Protein AF-A0A6S7GGT0-F1 (afdb_monomer)

Foldseek 3Di:
DDDDDDDDDDDDDDDDDDDDDDDDDDDPDDPDDPPPPPPPPPPPPPDDAAEDPFAEEEEAADDPQNVVVVVCCVPPNVVRHDHHYRYAYQEPVVCLVVVNVSLLVSLVVCVVRVHYDHTYYDQDDPVNCVVVVGPDRDGHSQLNSCQSNFDWDKDKDDDDPPDADPPNPCPDIDIDTHGNHDDD

pLDDT: mean 81.8, std 25.42, range [29.58, 98.81]

Structure (mmCIF, N/CA/C/O backbone):
data_AF-A0A6S7GGT0-F1
#
_entry.id   AF-A0A6S7GGT0-F1
#
loop_
_atom_site.group_PDB
_atom_site.id
_atom_site.type_symbol
_atom_site.label_atom_id
_atom_site.label_alt_id
_atom_site.label_comp_id
_atom_site.label_asym_id
_atom_site.label_entity_id
_atom_site.label_seq_id
_atom_site.pdbx_PDB_ins_code
_atom_site.Cartn_x
_atom_site.Cartn_y
_atom_site.Cartn_z
_atom_site.occupancy
_atom_site.B_iso_or_equiv
_atom_site.auth_seq_id
_atom_site.auth_comp_id
_atom_site.auth_asym_id
_atom_site.auth_atom_id
_atom_site.pdbx_PDB_model_num
ATOM 1 N N . MET A 1 1 ? 15.989 28.950 -16.035 1.00 36.88 1 MET A N 1
ATOM 2 C CA . MET A 1 1 ? 15.894 29.096 -17.504 1.00 36.88 1 MET A CA 1
ATOM 3 C C . MET A 1 1 ? 15.087 27.925 -18.057 1.00 36.88 1 MET A C 1
ATOM 5 O O . MET A 1 1 ? 15.667 26.933 -18.471 1.00 36.88 1 MET A O 1
ATOM 9 N N . ALA A 1 2 ? 13.757 27.996 -17.977 1.00 29.58 2 ALA A N 1
ATOM 10 C CA . ALA A 1 2 ? 12.849 26.970 -18.491 1.00 29.58 2 ALA A CA 1
ATOM 11 C C . ALA A 1 2 ? 11.899 27.642 -19.487 1.00 29.58 2 ALA A C 1
ATOM 13 O O . ALA A 1 2 ? 11.176 28.563 -19.112 1.00 29.58 2 ALA A O 1
ATOM 14 N N . ALA A 1 3 ? 11.946 27.216 -20.748 1.00 31.58 3 ALA A N 1
ATOM 15 C CA . ALA A 1 3 ? 11.079 27.710 -21.809 1.00 31.58 3 ALA A CA 1
ATOM 16 C C . ALA A 1 3 ? 10.090 26.607 -22.205 1.00 31.58 3 ALA A C 1
ATOM 18 O O . ALA A 1 3 ? 10.461 25.571 -22.750 1.00 31.58 3 ALA A O 1
ATOM 19 N N . ILE A 1 4 ? 8.821 26.859 -21.904 1.00 34.28 4 ILE A N 1
ATOM 20 C CA . ILE A 1 4 ? 7.646 26.219 -22.495 1.00 34.28 4 ILE A CA 1
ATOM 21 C C . ILE A 1 4 ? 7.242 27.103 -23.681 1.00 34.28 4 ILE A C 1
ATOM 23 O O . ILE A 1 4 ? 7.157 28.309 -23.473 1.00 34.28 4 ILE A O 1
ATOM 27 N N . GLN A 1 5 ? 6.939 26.545 -24.864 1.00 31.62 5 GLN A N 1
ATOM 28 C CA . GLN A 1 5 ? 5.718 26.870 -25.636 1.00 31.62 5 GLN A CA 1
ATOM 29 C C . GLN A 1 5 ? 5.641 26.228 -27.042 1.00 31.62 5 GLN A C 1
ATOM 31 O O . GLN A 1 5 ? 6.485 26.444 -27.900 1.00 31.62 5 GLN A O 1
ATOM 36 N N . ARG A 1 6 ? 4.485 25.573 -27.246 1.00 32.81 6 ARG A N 1
ATOM 37 C CA . ARG A 1 6 ? 3.548 25.647 -28.392 1.00 32.81 6 ARG A CA 1
ATOM 38 C C . ARG A 1 6 ? 3.903 24.971 -29.727 1.00 32.81 6 ARG A C 1
ATOM 40 O O . ARG A 1 6 ? 4.608 25.500 -30.573 1.00 32.81 6 ARG A O 1
ATOM 47 N N . PHE A 1 7 ? 3.189 23.865 -29.957 1.00 30.34 7 PHE A N 1
ATOM 48 C CA . PHE A 1 7 ? 2.784 23.365 -31.271 1.00 30.34 7 PHE A CA 1
ATOM 49 C C . PHE A 1 7 ? 1.905 24.390 -32.009 1.00 30.34 7 PHE A C 1
ATOM 51 O O . PHE A 1 7 ? 0.911 24.864 -31.456 1.00 30.34 7 PHE A O 1
ATOM 58 N N . GLY A 1 8 ? 2.235 24.673 -33.270 1.00 30.47 8 GLY A N 1
ATOM 59 C CA . GLY A 1 8 ? 1.398 25.410 -34.217 1.00 30.47 8 GLY A CA 1
ATOM 60 C C . GLY A 1 8 ? 1.027 24.521 -35.404 1.00 30.47 8 GLY A C 1
ATOM 61 O O . GLY A 1 8 ? 1.893 24.108 -36.166 1.00 30.47 8 GLY A O 1
ATOM 62 N N . PHE A 1 9 ? -0.264 24.221 -35.550 1.00 32.06 9 PHE A N 1
ATOM 63 C CA . PHE A 1 9 ? -0.851 23.580 -36.729 1.00 32.06 9 PHE A CA 1
ATOM 64 C C . PHE A 1 9 ? -1.145 24.666 -37.777 1.00 32.06 9 PHE A C 1
ATOM 66 O O . PHE A 1 9 ? -1.959 25.553 -37.520 1.00 32.06 9 PHE A O 1
ATOM 73 N N . GLN A 1 10 ? -0.528 24.598 -38.959 1.00 33.34 10 GLN A N 1
ATOM 74 C CA . GLN A 1 10 ? -0.919 25.418 -40.112 1.00 33.34 10 GLN A CA 1
ATOM 75 C C . GLN A 1 10 ? -1.837 24.619 -41.049 1.00 33.34 10 GLN A C 1
ATOM 77 O O . GLN A 1 10 ? -1.470 23.567 -41.566 1.00 33.34 10 GLN A O 1
ATOM 82 N N . LYS A 1 11 ? -3.048 25.149 -41.267 1.00 36.03 11 LYS A N 1
ATOM 83 C CA . LYS A 1 11 ? -3.971 24.794 -42.355 1.00 36.03 11 LYS A CA 1
ATOM 84 C C . LYS A 1 11 ? -3.706 25.708 -43.549 1.00 36.03 11 LYS A C 1
ATOM 86 O O . LYS A 1 11 ? -3.871 26.913 -43.398 1.00 36.03 11 LYS A O 1
ATOM 91 N N . THR A 1 12 ? -3.386 25.149 -44.714 1.00 29.80 12 THR A N 1
ATOM 92 C CA . THR A 1 12 ? -3.681 25.613 -46.100 1.00 29.80 12 THR A CA 1
ATOM 93 C C . THR A 1 12 ? -2.898 24.677 -47.041 1.00 29.80 12 THR A C 1
ATOM 95 O O . THR A 1 12 ? -1.856 24.177 -46.652 1.00 29.80 12 THR A O 1
ATOM 98 N N . LEU A 1 13 ? -3.302 24.285 -48.249 1.00 32.97 13 LEU A N 1
ATOM 99 C CA . LEU A 1 13 ? -4.128 24.906 -49.276 1.00 32.97 13 LEU A CA 1
ATOM 100 C C . LEU A 1 13 ? -4.572 23.783 -50.244 1.00 32.97 13 LEU A C 1
ATOM 102 O O . LEU A 1 13 ? -3.753 22.964 -50.657 1.00 32.97 13 LEU A O 1
ATOM 106 N N . VAL A 1 14 ? -5.844 23.760 -50.640 1.00 36.88 14 VAL A N 1
ATOM 107 C CA . VAL A 1 14 ? -6.340 22.937 -51.756 1.00 36.88 14 VAL A CA 1
ATOM 108 C C . VAL A 1 14 ? -5.973 23.636 -53.064 1.00 36.88 14 VAL A C 1
ATOM 110 O O . VAL A 1 14 ? -6.384 24.777 -53.268 1.00 36.88 14 VAL A O 1
ATOM 113 N N . LYS A 1 15 ? -5.256 22.961 -53.972 1.00 32.34 15 LYS A N 1
ATOM 114 C CA . LYS A 1 15 ? -5.194 23.341 -55.393 1.00 32.34 15 LYS A CA 1
ATOM 115 C C . LYS A 1 15 ? -5.252 22.116 -56.308 1.00 32.34 15 LYS A C 1
ATOM 117 O O . LYS A 1 15 ? -4.356 21.284 -56.345 1.00 32.34 15 LYS A O 1
ATOM 122 N N . SER A 1 16 ? -6.366 22.084 -57.033 1.00 34.25 16 SER A N 1
ATOM 123 C CA . SER A 1 16 ? -6.677 21.388 -58.282 1.00 34.25 16 SER A CA 1
ATOM 124 C C . SER A 1 16 ? -5.480 21.116 -59.205 1.00 34.25 16 SER A C 1
ATOM 126 O O . SER A 1 16 ? -4.765 22.047 -59.576 1.00 34.25 16 SER A O 1
ATOM 128 N N . ALA A 1 17 ? -5.410 19.888 -59.725 1.00 36.97 17 ALA A N 1
ATOM 129 C CA . ALA A 1 17 ? -4.875 19.606 -61.055 1.00 36.97 17 ALA A CA 1
ATOM 130 C C . ALA A 1 17 ? -5.617 18.406 -61.675 1.00 36.97 17 ALA A C 1
ATOM 132 O O . ALA A 1 17 ? -5.358 17.249 -61.356 1.00 36.97 17 ALA A O 1
ATOM 133 N N . LEU A 1 18 ? -6.563 18.706 -62.566 1.00 36.38 18 LEU A N 1
ATOM 134 C CA . LEU A 1 18 ? -7.112 17.773 -63.549 1.00 36.38 18 LEU A CA 1
ATOM 135 C C . LEU A 1 18 ? -6.034 17.457 -64.590 1.00 36.38 18 LEU A C 1
ATOM 137 O O . LEU A 1 18 ? -5.504 18.388 -65.195 1.00 36.38 18 LEU A O 1
ATOM 141 N N . ARG A 1 19 ? -5.759 16.172 -64.850 1.00 34.09 19 ARG A N 1
ATOM 142 C CA . ARG A 1 19 ? -5.213 15.687 -66.133 1.00 34.09 19 ARG A CA 1
ATOM 143 C C . ARG A 1 19 ? -5.301 14.160 -66.242 1.00 34.09 19 ARG A C 1
ATOM 145 O O . ARG A 1 19 ? -4.679 13.445 -65.470 1.00 34.09 19 ARG A O 1
ATOM 152 N N . GLY A 1 20 ? -5.994 13.702 -67.286 1.00 32.84 20 GLY A N 1
ATOM 153 C CA . GLY A 1 20 ? -5.627 12.493 -68.030 1.00 32.84 20 GLY A CA 1
ATOM 154 C C . GLY A 1 20 ? -6.301 11.184 -67.624 1.00 32.84 20 GLY A C 1
ATOM 155 O O . GLY A 1 20 ? -5.693 10.354 -66.958 1.00 32.84 20 GLY A O 1
ATOM 156 N N . LEU A 1 21 ? -7.503 10.939 -68.151 1.00 36.53 21 LEU A N 1
ATOM 157 C CA . LEU A 1 21 ? -8.019 9.584 -68.356 1.00 36.53 21 LEU A CA 1
ATOM 158 C C . LEU A 1 21 ? -7.108 8.841 -69.348 1.00 36.53 21 LEU A C 1
ATOM 160 O O . LEU A 1 21 ? -6.990 9.240 -70.506 1.00 36.53 21 LEU A O 1
ATOM 164 N N . LYS A 1 22 ? -6.495 7.742 -68.904 1.00 35.16 22 LYS A N 1
ATOM 165 C CA . LYS A 1 22 ? -6.039 6.661 -69.783 1.00 35.16 22 LYS A CA 1
ATOM 166 C C . LYS A 1 22 ? -6.633 5.356 -69.279 1.00 35.16 22 LYS A C 1
ATOM 168 O O . LYS A 1 22 ? -6.377 4.926 -68.158 1.00 35.16 22 LYS A O 1
ATOM 173 N N . THR A 1 23 ? -7.464 4.774 -70.127 1.00 38.12 23 THR A N 1
ATOM 174 C CA . THR A 1 23 ? -8.086 3.467 -69.974 1.00 38.12 23 THR A CA 1
ATOM 175 C C . THR A 1 23 ? -7.000 2.399 -69.876 1.00 38.12 23 THR A C 1
ATOM 177 O O . THR A 1 23 ? -6.128 2.300 -70.740 1.00 38.12 23 THR A O 1
ATOM 180 N N . ARG A 1 24 ? -7.035 1.595 -68.810 1.00 35.66 24 ARG A N 1
ATOM 181 C CA . ARG A 1 24 ? -6.235 0.375 -68.721 1.00 35.66 24 ARG A CA 1
ATOM 182 C C . ARG A 1 24 ? -7.172 -0.805 -68.495 1.00 35.66 24 ARG A C 1
ATOM 184 O O . ARG A 1 24 ? -7.957 -0.834 -67.555 1.00 35.66 24 ARG A O 1
ATOM 191 N N . THR A 1 25 ? -7.093 -1.692 -69.469 1.00 34.16 25 THR A N 1
ATOM 192 C CA . THR A 1 25 ? -7.718 -2.995 -69.660 1.00 34.16 25 THR A CA 1
ATOM 193 C C . THR A 1 25 ? -7.900 -3.806 -68.375 1.00 34.16 25 THR A C 1
ATOM 195 O O . THR A 1 25 ? -6.986 -3.952 -67.566 1.00 34.16 25 THR A O 1
ATOM 198 N N . THR A 1 26 ? -9.098 -4.366 -68.226 1.00 35.59 26 THR A N 1
ATOM 199 C CA . THR A 1 26 ? -9.508 -5.295 -67.170 1.00 35.59 26 THR A CA 1
ATOM 200 C C . THR A 1 26 ? -8.771 -6.632 -67.289 1.00 35.59 26 THR A C 1
ATOM 202 O O . THR A 1 26 ? -8.901 -7.316 -68.303 1.00 35.59 26 THR A O 1
ATOM 205 N N . SER A 1 27 ? -8.042 -7.026 -66.242 1.00 35.59 27 SER A N 1
ATOM 206 C CA . SER A 1 27 ? -7.615 -8.414 -66.009 1.00 35.59 27 SER A CA 1
ATOM 207 C C . SER A 1 27 ? -8.669 -9.114 -65.133 1.00 35.59 27 SER A C 1
ATOM 209 O O . SER A 1 27 ? -9.058 -8.522 -64.124 1.00 35.59 27 SER A O 1
ATOM 211 N N . PRO A 1 28 ? -9.161 -10.326 -65.468 1.00 42.66 28 PRO A N 1
ATOM 212 C CA . PRO A 1 28 ? -10.324 -10.920 -64.802 1.00 42.66 28 PRO A CA 1
ATOM 213 C C . PRO A 1 28 ? -10.004 -11.778 -63.565 1.00 42.66 28 PRO A C 1
ATOM 215 O O . PRO A 1 28 ? -10.880 -12.477 -63.068 1.00 42.66 28 PRO A O 1
ATOM 218 N N . TYR A 1 29 ? -8.789 -11.733 -63.019 1.00 39.06 29 TYR A N 1
ATOM 219 C CA . TYR A 1 29 ? -8.413 -12.581 -61.885 1.00 39.06 29 TYR A CA 1
ATOM 220 C C . TYR A 1 29 ? -7.975 -11.743 -60.688 1.00 39.06 29 TYR A C 1
ATOM 222 O O . TYR A 1 29 ? -6.834 -11.311 -60.663 1.00 39.06 29 TYR A O 1
ATOM 230 N N . VAL A 1 30 ? -8.895 -11.494 -59.747 1.00 40.53 30 VAL A N 1
ATOM 231 C CA . VAL A 1 30 ? -8.783 -11.689 -58.280 1.00 40.53 30 VAL A CA 1
ATOM 232 C C . VAL A 1 30 ? -10.160 -11.329 -57.692 1.00 40.53 30 VAL A C 1
ATOM 234 O O . VAL A 1 30 ? -10.411 -10.192 -57.302 1.00 40.53 30 VAL A O 1
ATOM 237 N N . LEU A 1 31 ? -11.080 -12.295 -57.630 1.00 41.19 31 LEU A N 1
ATOM 238 C CA . LEU A 1 31 ? -12.183 -12.245 -56.667 1.00 41.19 31 LEU A CA 1
ATOM 239 C C . LEU A 1 31 ? -11.627 -12.786 -55.348 1.00 41.19 31 LEU A C 1
ATOM 241 O O . LEU A 1 31 ? -11.689 -13.986 -55.091 1.00 41.19 31 LEU A O 1
ATOM 245 N N . SER A 1 32 ? -11.025 -11.920 -54.530 1.00 45.75 32 SER A N 1
ATOM 246 C CA . SER A 1 32 ? -10.806 -12.273 -53.132 1.00 45.75 32 SER A CA 1
ATOM 247 C C . SER A 1 32 ? -12.150 -12.167 -52.422 1.00 45.75 32 SER A C 1
ATOM 249 O O . SER A 1 32 ? -12.802 -11.123 -52.402 1.00 45.75 32 SER A O 1
ATOM 251 N N . SER A 1 33 ? -12.600 -13.299 -51.892 1.00 47.97 33 SER A N 1
ATOM 252 C CA . SER A 1 33 ? -13.766 -13.397 -51.030 1.00 47.97 33 SER A CA 1
ATOM 253 C C . SER A 1 33 ? -13.681 -12.333 -49.937 1.00 47.97 33 SER A C 1
ATOM 255 O O . SER A 1 33 ? -12.762 -12.364 -49.114 1.00 47.97 33 SER A O 1
ATOM 257 N N . LEU A 1 34 ? -14.646 -11.416 -49.901 1.00 44.09 34 LEU A N 1
ATOM 258 C CA . LEU A 1 34 ? -14.934 -10.632 -48.708 1.00 44.09 34 LEU A CA 1
ATOM 259 C C . LEU A 1 34 ? -15.376 -11.626 -47.633 1.00 44.09 34 LEU A C 1
ATOM 261 O O . LEU A 1 34 ? -16.558 -11.940 -47.515 1.00 44.09 34 LEU A O 1
ATOM 265 N N . SER A 1 35 ? -14.421 -12.164 -46.870 1.00 44.31 35 SER A N 1
ATOM 266 C CA . SER A 1 35 ? -14.742 -12.818 -45.613 1.00 44.31 35 SER A CA 1
ATOM 267 C C . SER A 1 35 ? -15.401 -11.744 -44.765 1.00 44.31 35 SER A C 1
ATOM 269 O O . SER A 1 35 ? -14.741 -10.800 -44.321 1.00 44.31 35 SER A O 1
ATOM 271 N N . THR A 1 36 ? -16.713 -11.842 -44.599 1.00 42.75 36 THR A N 1
ATOM 272 C CA . THR A 1 36 ? -17.450 -11.055 -43.627 1.00 42.75 36 THR A CA 1
ATOM 273 C C . THR A 1 36 ? -16.826 -11.412 -42.286 1.00 42.75 36 THR A C 1
ATOM 275 O O . THR A 1 36 ? -17.083 -12.483 -41.739 1.00 42.75 36 THR A O 1
ATOM 278 N N . GLN A 1 37 ? -15.908 -10.581 -41.787 1.00 46.03 37 GLN A N 1
ATOM 279 C CA . GLN A 1 37 ? -15.456 -10.718 -40.416 1.00 46.03 37 GLN A CA 1
ATOM 280 C C . GLN A 1 37 ? -16.702 -10.469 -39.579 1.00 46.03 37 GLN A C 1
ATOM 282 O O . GLN A 1 37 ? -17.171 -9.337 -39.472 1.00 46.03 37 GLN A O 1
ATOM 287 N N . SER A 1 38 ? -17.285 -11.553 -39.069 1.00 46.72 38 SER A N 1
ATOM 288 C CA . SER A 1 38 ? -18.297 -11.497 -38.030 1.00 46.72 38 SER A CA 1
ATOM 289 C C . SER A 1 38 ? -17.651 -10.759 -36.867 1.00 46.72 38 SER A C 1
ATOM 291 O O . SER A 1 38 ? -16.859 -11.325 -36.106 1.00 46.72 38 SER A O 1
ATOM 293 N N . LEU A 1 39 ? -17.912 -9.451 -36.800 1.00 47.53 39 LEU A N 1
ATOM 294 C CA . LEU A 1 39 ? -17.641 -8.644 -35.631 1.00 47.53 39 LEU A CA 1
ATOM 295 C C . LEU A 1 39 ? -18.382 -9.351 -34.509 1.00 47.53 39 LEU A C 1
ATOM 297 O O . LEU A 1 39 ? -19.607 -9.282 -34.427 1.00 47.53 39 LEU A O 1
ATOM 301 N N . HIS A 1 40 ? -17.635 -10.087 -33.689 1.00 43.81 40 HIS A N 1
ATOM 302 C CA . HIS A 1 40 ? -18.152 -10.658 -32.464 1.00 43.81 40 HIS A CA 1
ATOM 303 C C . HIS A 1 40 ? -18.593 -9.474 -31.609 1.00 43.81 40 HIS A C 1
ATOM 305 O O . HIS A 1 40 ? -17.790 -8.855 -30.908 1.00 43.81 40 HIS A O 1
ATOM 311 N N . LYS A 1 41 ? -19.874 -9.118 -31.724 1.00 42.31 41 LYS A N 1
ATOM 312 C CA . LYS A 1 41 ? -20.555 -8.208 -30.819 1.00 42.31 41 LYS A CA 1
ATOM 313 C C . LYS A 1 41 ? -20.507 -8.915 -29.473 1.00 42.31 41 LYS A C 1
ATOM 315 O O . LYS A 1 41 ? -21.284 -9.828 -29.210 1.00 42.31 41 LYS A O 1
ATOM 320 N N . ARG A 1 42 ? -19.511 -8.574 -28.655 1.00 46.91 42 ARG A N 1
ATOM 321 C CA . ARG A 1 42 ? -19.509 -8.992 -27.258 1.00 46.91 42 ARG A CA 1
ATOM 322 C C . ARG A 1 42 ? -20.768 -8.380 -26.667 1.00 46.91 42 ARG A C 1
ATOM 324 O O . ARG A 1 42 ? -20.898 -7.156 -26.654 1.00 46.91 42 ARG A O 1
ATOM 331 N N . ASN A 1 43 ? -21.697 -9.230 -26.250 1.00 44.78 43 ASN A N 1
ATOM 332 C CA . ASN A 1 43 ? -22.809 -8.820 -25.414 1.00 44.78 43 ASN A CA 1
ATOM 333 C C . ASN A 1 43 ? -22.200 -8.376 -24.083 1.00 44.78 43 ASN A C 1
ATOM 335 O O . ASN A 1 43 ? -22.021 -9.183 -23.176 1.00 44.78 43 ASN A O 1
ATOM 339 N N . TYR A 1 44 ? -21.804 -7.108 -23.985 1.00 53.91 44 TYR A N 1
ATOM 340 C CA . TYR A 1 44 ? -21.758 -6.468 -22.684 1.00 53.91 44 TYR A CA 1
ATOM 341 C C . TYR A 1 44 ? -23.205 -6.463 -22.217 1.00 53.91 44 TYR A C 1
ATOM 343 O O . TYR A 1 44 ? -24.072 -5.963 -22.934 1.00 53.91 44 TYR A O 1
ATOM 351 N N . SER A 1 45 ? -23.475 -7.122 -21.093 1.00 56.66 45 SER A N 1
ATOM 352 C CA . SER A 1 45 ? -24.764 -7.017 -20.431 1.00 56.66 45 SER A CA 1
ATOM 353 C C . SER A 1 45 ? -25.113 -5.538 -20.329 1.00 56.66 45 SER A C 1
ATOM 355 O O . SER A 1 45 ? -24.382 -4.758 -19.717 1.00 56.66 45 SER A O 1
ATOM 357 N N . ASP A 1 46 ? -26.206 -5.152 -20.968 1.00 64.56 46 ASP A N 1
ATOM 358 C CA . ASP A 1 46 ? -26.860 -3.891 -20.682 1.00 64.56 46 ASP A CA 1
ATOM 359 C C . ASP A 1 46 ? -27.423 -4.026 -19.258 1.00 64.56 46 ASP A C 1
ATOM 361 O O . ASP A 1 46 ? -28.472 -4.635 -19.064 1.00 64.56 46 ASP A O 1
ATOM 365 N N . GLY A 1 47 ? -26.662 -3.638 -18.228 1.00 61.72 47 GLY A N 1
ATOM 366 C CA . GLY A 1 47 ? -27.141 -3.742 -16.846 1.00 61.72 47 GLY A CA 1
ATOM 367 C C . GLY A 1 47 ? -26.079 -3.972 -15.773 1.00 61.72 47 GLY A C 1
ATOM 368 O O . GLY A 1 47 ? -25.556 -5.072 -15.633 1.00 61.72 47 GLY A O 1
ATOM 369 N N . GLY A 1 48 ? -25.872 -2.941 -14.946 1.00 84.81 48 GLY A N 1
ATOM 370 C CA . GLY A 1 48 ? -25.344 -3.040 -13.580 1.00 84.81 48 GLY A CA 1
ATOM 371 C C . GLY A 1 48 ? -23.830 -3.231 -13.422 1.00 84.81 48 GLY A C 1
ATOM 372 O O . GLY A 1 48 ? -23.160 -3.867 -14.227 1.00 84.81 48 GLY A O 1
ATOM 373 N N . LYS A 1 49 ? -23.284 -2.685 -12.329 1.00 94.56 49 LYS A N 1
ATOM 374 C CA . LYS A 1 49 ? -21.935 -3.025 -11.849 1.00 94.56 49 LYS A CA 1
ATOM 375 C C . LYS A 1 49 ? -21.922 -4.464 -11.319 1.00 94.56 49 LYS A C 1
ATOM 377 O O . LYS A 1 49 ? -22.916 -4.915 -10.746 1.00 94.56 49 LYS A O 1
ATOM 382 N N . ILE A 1 50 ? -20.793 -5.159 -11.444 1.00 96.25 50 ILE A N 1
ATOM 383 C CA . ILE A 1 50 ? -20.578 -6.485 -10.853 1.00 96.25 50 ILE A CA 1
ATOM 384 C C . ILE A 1 50 ? -20.613 -6.339 -9.331 1.00 96.25 50 ILE A C 1
ATOM 386 O O . ILE A 1 50 ? -19.799 -5.613 -8.760 1.00 96.25 50 ILE A O 1
ATOM 390 N N . LYS A 1 51 ? 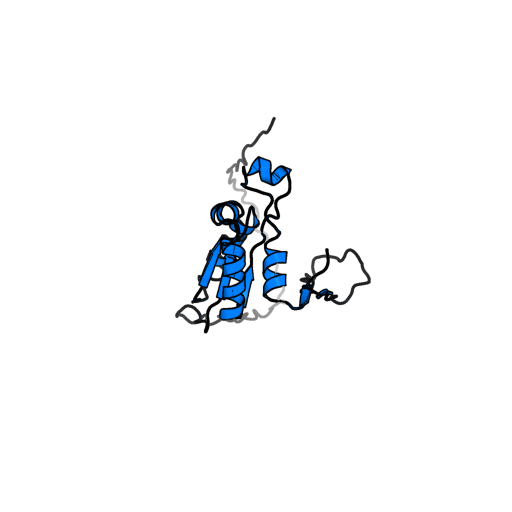-21.553 -7.026 -8.680 1.00 96.19 51 LYS A N 1
ATOM 391 C CA . LYS A 1 51 ? -21.635 -7.095 -7.218 1.00 96.19 51 LYS A CA 1
ATOM 392 C C . LYS A 1 51 ? -20.496 -7.961 -6.698 1.00 96.19 51 LYS A C 1
ATOM 394 O O . LYS A 1 51 ? -20.375 -9.115 -7.107 1.00 96.19 51 LYS A O 1
ATOM 399 N N . VAL A 1 52 ? -19.671 -7.404 -5.822 1.00 96.38 52 VAL A N 1
ATOM 400 C CA . VAL A 1 52 ? -18.588 -8.138 -5.167 1.00 96.38 52 VAL A CA 1
ATOM 401 C C . VAL A 1 52 ? -19.004 -8.449 -3.737 1.00 96.38 52 VAL A C 1
ATOM 403 O O . VAL A 1 52 ? -19.464 -7.563 -3.021 1.00 96.38 52 VAL A O 1
ATOM 406 N N . ASP A 1 53 ? -18.876 -9.717 -3.347 1.00 96.06 53 ASP A N 1
ATOM 407 C CA . ASP A 1 53 ? -19.139 -10.153 -1.978 1.00 96.06 53 ASP A CA 1
ATOM 408 C C . ASP A 1 53 ? -17.931 -9.882 -1.072 1.00 96.06 53 ASP A C 1
ATOM 410 O O . ASP A 1 53 ? -16.776 -9.987 -1.495 1.00 96.06 53 ASP A O 1
ATOM 414 N N . GLY A 1 54 ? -18.211 -9.548 0.185 1.00 94.69 54 GLY A N 1
ATOM 415 C CA . GLY A 1 54 ? -17.215 -9.123 1.163 1.00 94.69 54 GLY A CA 1
ATOM 416 C C . GLY A 1 54 ? -16.718 -7.683 0.983 1.00 94.69 54 GLY A C 1
ATOM 417 O O . GLY A 1 54 ? -17.081 -6.962 0.053 1.00 94.69 54 GLY A O 1
ATOM 418 N N . SER A 1 55 ? -15.875 -7.256 1.924 1.00 97.19 55 SER A N 1
ATOM 419 C CA . SER A 1 55 ? -15.268 -5.922 1.925 1.00 97.19 55 SER A CA 1
ATOM 420 C C . SER A 1 55 ? -13.792 -5.996 1.544 1.00 97.19 55 SER A C 1
ATOM 422 O O . SER A 1 55 ? -13.102 -6.955 1.889 1.00 97.19 55 SER A O 1
ATOM 424 N N . VAL A 1 56 ? -13.281 -4.943 0.908 1.00 98.12 56 VAL A N 1
ATOM 425 C CA . VAL A 1 56 ? -11.846 -4.772 0.652 1.00 98.12 56 VAL A CA 1
ATOM 426 C C . VAL A 1 56 ? -11.305 -3.605 1.465 1.00 98.12 56 VAL A C 1
ATOM 428 O O . VAL A 1 56 ? -11.929 -2.546 1.543 1.00 98.12 56 VAL A O 1
ATOM 431 N N . VAL A 1 57 ? -10.139 -3.787 2.078 1.00 98.75 57 VAL A N 1
ATOM 432 C CA . VAL A 1 57 ? -9.447 -2.705 2.783 1.00 98.75 57 VAL A CA 1
ATOM 433 C C . VAL A 1 57 ? -8.568 -1.957 1.792 1.00 98.75 57 VAL A C 1
ATOM 435 O O . VAL A 1 57 ? -7.674 -2.541 1.181 1.00 98.75 57 VAL A O 1
ATOM 438 N N . GLU A 1 58 ? -8.817 -0.665 1.627 1.00 98.56 58 GLU A N 1
ATOM 439 C CA . GLU A 1 58 ? -8.022 0.212 0.776 1.00 98.56 58 GLU A CA 1
ATOM 440 C C . GLU A 1 58 ? -7.077 1.051 1.635 1.00 98.56 58 GLU A C 1
ATOM 442 O O . GLU A 1 58 ? -7.517 1.761 2.535 1.00 98.56 58 GLU A O 1
ATOM 447 N N . LEU A 1 59 ? -5.781 0.969 1.341 1.00 98.69 59 LEU A N 1
ATOM 448 C CA . LEU A 1 59 ? -4.730 1.720 2.013 1.00 98.69 59 LEU A CA 1
ATOM 449 C C . LEU A 1 59 ? -4.133 2.702 0.999 1.00 98.69 59 LEU A C 1
ATOM 451 O O .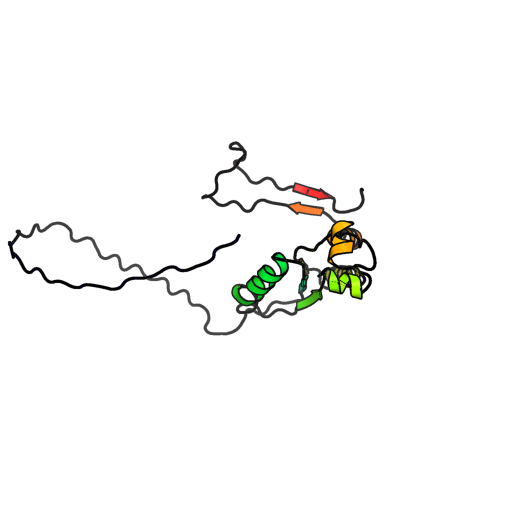 LEU A 1 59 ? -3.343 2.289 0.142 1.00 98.69 59 LEU A O 1
ATOM 455 N N . ASP A 1 60 ? -4.518 3.976 1.074 1.00 98.44 60 ASP A N 1
ATOM 456 C CA . ASP A 1 60 ? -4.023 5.009 0.154 1.00 98.44 60 ASP A CA 1
ATOM 457 C C . ASP A 1 60 ? -2.558 5.381 0.446 1.00 98.44 60 ASP A C 1
ATOM 459 O O . ASP A 1 60 ? -1.963 4.930 1.426 1.00 98.44 60 ASP A O 1
ATOM 463 N N . GLY A 1 61 ? -1.939 6.145 -0.449 1.00 98.00 61 GLY A N 1
ATOM 464 C CA . GLY A 1 61 ? -0.499 6.366 -0.466 1.00 98.00 61 GLY A CA 1
ATOM 465 C C . GLY A 1 61 ? -0.081 7.809 -0.694 1.00 98.00 61 GLY A C 1
ATOM 466 O O . GLY A 1 61 ? -0.805 8.759 -0.393 1.00 98.00 61 GLY A O 1
ATOM 467 N N . ASP A 1 62 ? 1.124 7.953 -1.239 1.00 98.12 62 ASP A N 1
ATOM 468 C CA . ASP A 1 62 ? 1.823 9.227 -1.389 1.00 98.12 62 ASP A CA 1
ATOM 469 C C . ASP A 1 62 ? 2.183 9.537 -2.856 1.00 98.12 62 ASP A C 1
ATOM 471 O O . ASP A 1 62 ? 2.148 8.669 -3.739 1.00 98.12 62 ASP A O 1
ATOM 475 N N . GLU A 1 63 ? 2.554 10.797 -3.101 1.00 97.62 63 GLU A N 1
ATOM 476 C CA . GLU A 1 63 ? 3.156 11.312 -4.341 1.00 97.62 63 GLU A CA 1
ATOM 477 C C . GLU A 1 63 ? 2.419 10.870 -5.630 1.00 97.62 63 GLU A C 1
ATOM 479 O O . GLU A 1 63 ? 1.190 10.905 -5.727 1.00 97.62 63 GLU A O 1
ATOM 484 N N . MET A 1 64 ? 3.169 10.471 -6.663 1.00 98.31 64 MET A N 1
ATOM 485 C CA . MET A 1 64 ? 2.618 10.070 -7.957 1.00 98.31 64 MET A CA 1
ATOM 486 C C . MET A 1 64 ? 1.748 8.819 -7.865 1.00 98.31 64 MET A C 1
ATOM 488 O O . MET A 1 64 ? 0.804 8.672 -8.645 1.00 98.31 64 MET A O 1
ATOM 492 N N . THR A 1 65 ? 2.046 7.918 -6.926 1.00 97.69 65 THR A N 1
ATOM 493 C CA . THR A 1 65 ? 1.274 6.686 -6.772 1.00 97.69 65 THR A CA 1
ATOM 494 C C . THR A 1 65 ? -0.139 6.956 -6.280 1.00 97.69 65 THR A C 1
ATOM 496 O O . THR A 1 65 ? -1.052 6.321 -6.794 1.00 97.69 65 THR A O 1
ATOM 499 N N . ARG A 1 66 ? -0.349 7.958 -5.414 1.00 97.88 66 ARG A N 1
ATOM 500 C CA . ARG A 1 66 ? -1.688 8.395 -4.987 1.00 97.88 66 ARG A CA 1
ATOM 501 C C . ARG A 1 66 ? -2.547 8.862 -6.169 1.00 97.88 66 ARG A C 1
ATOM 503 O O . ARG A 1 66 ? -3.667 8.400 -6.354 1.00 97.88 66 ARG A O 1
ATOM 510 N N . ILE A 1 67 ? -1.977 9.697 -7.041 1.00 97.94 67 ILE A N 1
ATOM 511 C CA . ILE A 1 67 ? -2.671 10.226 -8.232 1.00 97.94 67 ILE A CA 1
ATOM 512 C C . ILE A 1 67 ? -3.003 9.105 -9.229 1.00 97.94 67 ILE A C 1
ATOM 514 O O . ILE A 1 67 ? -4.073 9.080 -9.839 1.00 97.94 67 ILE A O 1
ATOM 518 N N . ILE A 1 68 ? -2.066 8.180 -9.451 1.00 98.44 68 ILE A N 1
ATOM 519 C CA . ILE A 1 68 ? -2.294 7.032 -10.338 1.00 98.44 68 ILE A CA 1
ATOM 520 C C . ILE A 1 68 ? -3.359 6.109 -9.742 1.00 98.44 68 ILE A C 1
ATOM 522 O O . ILE A 1 68 ? -4.213 5.618 -10.480 1.00 98.44 68 ILE A O 1
ATOM 526 N N . TRP A 1 69 ? -3.329 5.898 -8.428 1.00 98.12 69 TRP A N 1
ATOM 527 C CA . TRP A 1 69 ? -4.269 5.044 -7.717 1.00 98.12 69 TRP A CA 1
ATOM 528 C C . TRP A 1 69 ? -5.710 5.541 -7.842 1.00 98.12 69 TRP A C 1
ATOM 530 O O . TRP A 1 69 ? -6.586 4.775 -8.243 1.00 98.12 69 TRP A O 1
ATOM 540 N N . GLU A 1 70 ? -5.940 6.838 -7.634 1.00 97.62 70 GLU A N 1
ATOM 541 C CA . GLU A 1 70 ? -7.235 7.482 -7.880 1.00 97.62 70 GLU A CA 1
ATOM 542 C C . GLU A 1 70 ? -7.730 7.223 -9.313 1.00 97.62 70 GLU A C 1
ATOM 544 O O . GLU A 1 70 ? -8.821 6.687 -9.515 1.00 97.62 70 GLU A O 1
ATOM 549 N N . LYS A 1 71 ? -6.880 7.469 -10.321 1.00 98.19 71 LYS A N 1
ATOM 550 C CA . LYS A 1 71 ? -7.231 7.246 -11.735 1.00 98.19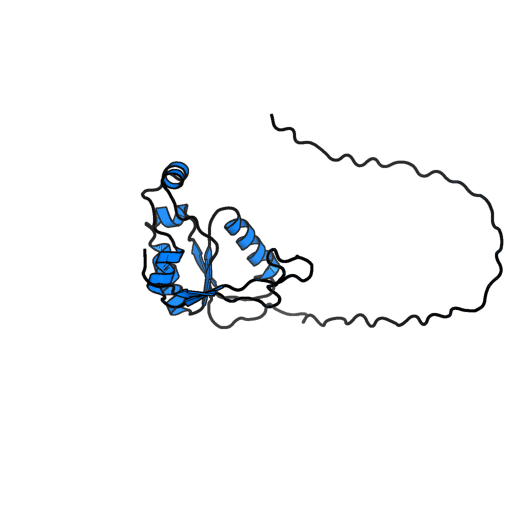 71 LYS A CA 1
ATOM 551 C C . LYS A 1 71 ? -7.544 5.78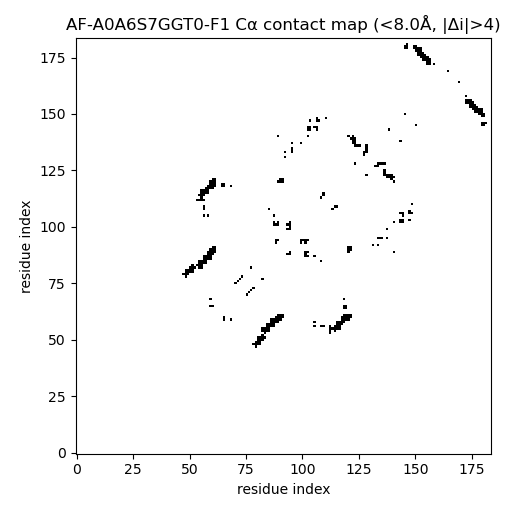6 -12.057 1.00 98.19 71 LYS A C 1
ATOM 553 O O . LYS A 1 71 ? -8.416 5.529 -12.888 1.00 98.19 71 LYS A O 1
ATOM 558 N N . ILE A 1 72 ? -6.832 4.835 -11.451 1.00 98.19 72 ILE A N 1
ATOM 559 C CA . ILE A 1 72 ? -7.118 3.404 -11.604 1.00 98.19 72 ILE A CA 1
ATOM 560 C C . ILE A 1 72 ? -8.510 3.108 -11.049 1.00 98.19 72 ILE A C 1
ATOM 562 O O . ILE A 1 72 ? -9.325 2.519 -11.761 1.00 98.19 72 ILE A O 1
ATOM 566 N N . LYS A 1 73 ? -8.815 3.557 -9.826 1.00 96.56 73 LYS A N 1
ATOM 567 C CA . LYS A 1 73 ? -10.125 3.324 -9.207 1.00 96.56 73 LYS A CA 1
ATOM 568 C C . LYS A 1 73 ? -11.254 3.896 -10.058 1.00 96.56 73 LYS A C 1
ATOM 570 O O . LYS A 1 73 ? -12.181 3.169 -10.406 1.00 96.56 73 LYS A O 1
ATOM 575 N N . GLU A 1 74 ? -11.149 5.161 -10.445 1.00 96.75 74 GLU A N 1
ATOM 576 C CA . GLU A 1 74 ? -12.199 5.870 -11.178 1.00 96.75 74 GLU A CA 1
ATOM 577 C C . GLU A 1 74 ? -12.441 5.330 -12.584 1.00 96.75 74 GLU A C 1
ATOM 579 O O . GLU A 1 74 ? -13.580 5.304 -13.040 1.00 96.75 74 GLU A O 1
ATOM 584 N N . LYS A 1 75 ? -11.385 4.923 -13.299 1.00 97.12 75 LYS A N 1
ATOM 585 C CA . LYS A 1 75 ? -11.504 4.549 -14.717 1.00 97.12 75 LYS A CA 1
ATOM 586 C C . LYS A 1 75 ? -11.603 3.054 -14.953 1.00 97.12 75 LYS A C 1
ATOM 588 O O . LYS A 1 75 ? -12.165 2.650 -15.968 1.00 97.12 75 LYS A O 1
ATOM 593 N N . LEU A 1 76 ? -11.012 2.248 -14.074 1.00 97.62 76 LEU A N 1
ATOM 594 C CA . LEU A 1 76 ? -10.803 0.820 -14.313 1.00 97.62 76 LEU A CA 1
ATOM 595 C C . LEU A 1 76 ? -11.515 -0.076 -13.299 1.00 97.62 76 LEU A C 1
ATOM 597 O O . LEU A 1 76 ? -11.715 -1.245 -13.608 1.00 97.62 76 LEU A O 1
ATOM 601 N N . ILE A 1 77 ? -11.914 0.439 -12.129 1.00 96.75 77 ILE A N 1
ATOM 602 C CA . ILE A 1 77 ? -12.514 -0.374 -11.057 1.00 96.75 77 ILE A CA 1
ATOM 603 C C . ILE A 1 77 ? -13.977 0.013 -10.813 1.00 96.75 77 ILE A C 1
ATOM 605 O O . ILE A 1 77 ? -14.886 -0.749 -11.138 1.00 96.75 77 ILE A O 1
ATOM 609 N N . LEU A 1 78 ? -14.224 1.215 -10.290 1.00 95.62 78 LEU A N 1
ATOM 610 C CA . LEU A 1 78 ? -15.536 1.673 -9.819 1.00 95.62 78 LEU A CA 1
ATOM 611 C C . LEU A 1 78 ? -16.629 1.788 -10.897 1.00 95.62 78 LEU A C 1
ATOM 613 O O . LEU A 1 78 ? -17.803 1.680 -10.529 1.00 95.62 78 LEU A O 1
ATOM 617 N N . PRO A 1 79 ? -16.330 1.992 -12.197 1.00 96.75 79 PRO A N 1
ATOM 618 C CA . PRO A 1 79 ? -17.355 1.913 -13.239 1.00 96.75 79 PRO A CA 1
ATOM 619 C C . PRO A 1 79 ? -17.907 0.500 -13.438 1.00 96.75 79 PRO A C 1
ATOM 621 O O . PRO A 1 79 ? -19.022 0.353 -13.930 1.00 96.75 79 PRO A O 1
ATOM 624 N N . TYR A 1 80 ? -17.143 -0.528 -13.058 1.00 96.69 80 TYR A N 1
ATOM 625 C CA . TYR A 1 80 ? -17.445 -1.924 -13.371 1.00 96.69 80 TYR A CA 1
ATOM 626 C C . TYR A 1 80 ? -17.785 -2.757 -12.135 1.00 96.69 80 TYR A C 1
ATOM 628 O O . TYR A 1 80 ? -18.531 -3.723 -12.264 1.00 96.69 80 TYR A O 1
ATOM 636 N N . LEU A 1 81 ? -17.272 -2.396 -10.955 1.00 96.81 81 LEU A N 1
ATOM 637 C CA . LEU A 1 81 ? -17.459 -3.140 -9.707 1.00 96.81 81 LEU A CA 1
ATOM 638 C C . LEU A 1 81 ? -18.233 -2.314 -8.674 1.00 96.81 81 LEU A C 1
ATOM 640 O O . LEU A 1 81 ? -17.964 -1.128 -8.478 1.00 96.81 81 LEU A O 1
ATOM 644 N N . ASP A 1 82 ? -19.177 -2.961 -8.000 1.00 95.94 82 ASP A N 1
ATOM 645 C CA . ASP A 1 82 ? -19.795 -2.469 -6.775 1.00 95.94 82 ASP A CA 1
ATOM 646 C C . ASP A 1 82 ? -19.103 -3.131 -5.582 1.00 95.94 82 ASP A C 1
ATOM 648 O O . ASP A 1 82 ? -19.216 -4.343 -5.387 1.00 95.94 82 ASP A O 1
ATOM 652 N N . LEU A 1 83 ? -18.321 -2.335 -4.854 1.00 95.25 83 LEU A N 1
ATOM 653 C CA . LEU A 1 83 ? -17.387 -2.774 -3.822 1.00 95.25 83 LEU A CA 1
ATOM 654 C C . LEU A 1 83 ? -17.687 -2.063 -2.505 1.00 95.25 83 LEU A C 1
ATOM 6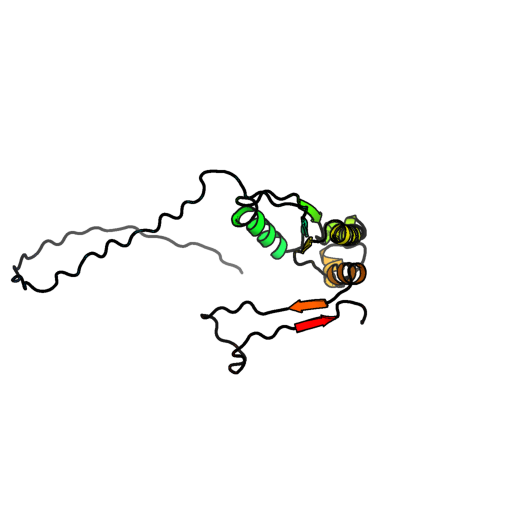56 O O . LEU A 1 83 ? -17.773 -0.834 -2.469 1.00 95.25 83 LEU A O 1
ATOM 660 N N . ASP A 1 84 ? -17.731 -2.824 -1.415 1.00 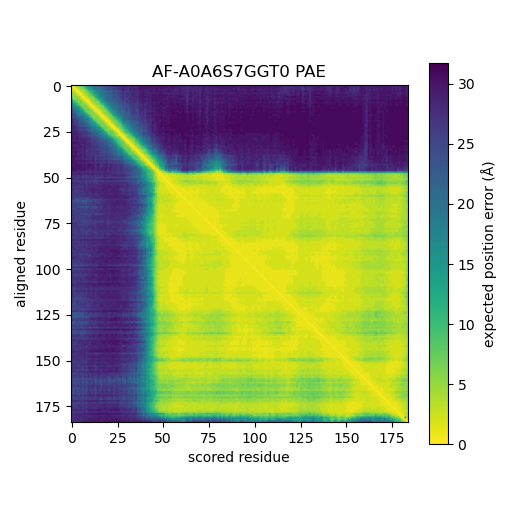97.25 84 ASP A N 1
ATOM 661 C CA . ASP A 1 84 ? -17.653 -2.265 -0.068 1.00 97.25 84 ASP A CA 1
ATOM 662 C C . ASP A 1 84 ? -16.184 -2.008 0.300 1.00 97.25 84 ASP A C 1
ATOM 664 O O . ASP A 1 84 ? -15.425 -2.928 0.616 1.00 97.25 84 ASP A O 1
ATOM 668 N N . ILE A 1 85 ? -15.771 -0.744 0.223 1.00 98.06 85 ILE A N 1
ATOM 669 C CA . ILE A 1 85 ? -14.385 -0.327 0.449 1.00 98.06 85 ILE A CA 1
ATOM 670 C C . ILE A 1 85 ? -14.237 0.245 1.860 1.00 98.06 85 ILE A C 1
ATOM 672 O O . ILE A 1 85 ? -14.856 1.251 2.209 1.00 98.06 85 ILE A O 1
ATOM 676 N N . LYS A 1 86 ? -13.362 -0.363 2.668 1.00 98.44 86 LYS A N 1
ATOM 677 C CA . LYS A 1 86 ? -12.924 0.178 3.962 1.00 98.44 86 LYS A CA 1
ATOM 678 C C . LYS A 1 86 ? -11.654 0.991 3.744 1.00 98.44 86 LYS A C 1
ATOM 680 O O . LYS A 1 86 ? -10.575 0.426 3.593 1.00 98.44 86 LYS A O 1
ATOM 685 N N . TYR A 1 87 ? -11.808 2.306 3.663 1.00 98.62 87 TYR A N 1
ATOM 686 C CA . TYR A 1 87 ? -10.739 3.226 3.286 1.00 98.62 87 TYR A CA 1
ATOM 687 C C . TYR A 1 87 ? -9.894 3.678 4.485 1.00 98.62 87 TYR A C 1
ATOM 689 O O . TYR A 1 87 ? -10.439 4.085 5.510 1.00 98.62 87 TYR A O 1
ATOM 697 N N . TYR A 1 88 ? -8.572 3.664 4.313 1.00 98.81 88 TYR A N 1
ATOM 698 C CA . TYR A 1 88 ? -7.573 4.154 5.260 1.00 98.81 88 TYR A CA 1
ATOM 699 C C . TYR A 1 88 ? -6.521 4.979 4.511 1.00 98.81 88 TYR A C 1
ATOM 701 O O . TYR A 1 88 ? -5.857 4.478 3.602 1.00 98.81 88 TYR A O 1
ATOM 709 N N . ASP A 1 89 ? -6.332 6.238 4.899 1.00 98.56 89 ASP A N 1
ATOM 710 C CA . ASP A 1 89 ? -5.317 7.100 4.290 1.00 98.56 89 ASP A CA 1
ATOM 711 C C . ASP A 1 89 ? -3.950 6.853 4.944 1.00 98.56 89 ASP A C 1
ATOM 713 O O . ASP A 1 89 ? -3.732 7.232 6.091 1.00 98.56 89 ASP A O 1
ATOM 717 N N . LEU A 1 90 ? -3.011 6.208 4.244 1.00 98.62 90 LEU A N 1
ATOM 718 C CA . LEU A 1 90 ? -1.635 6.060 4.743 1.00 98.62 90 LEU A CA 1
ATOM 719 C C . LEU A 1 90 ? -0.674 7.106 4.170 1.00 98.62 90 LEU A C 1
ATOM 721 O O . LEU A 1 90 ? 0.548 6.955 4.294 1.00 98.62 90 LEU A O 1
ATOM 725 N N . GLY A 1 91 ? -1.213 8.178 3.589 1.00 97.94 91 GLY A N 1
ATOM 726 C CA . GLY A 1 91 ? -0.452 9.354 3.211 1.00 97.94 91 GLY A CA 1
ATOM 727 C C . GLY A 1 91 ? 0.322 9.910 4.405 1.00 97.94 91 GLY A C 1
ATOM 728 O O . GLY A 1 91 ? -0.165 9.948 5.538 1.00 97.94 91 GLY A O 1
ATOM 729 N N . LEU A 1 92 ? 1.559 10.327 4.159 1.00 97.62 92 LEU A N 1
ATOM 730 C CA . LEU A 1 92 ? 2.487 10.794 5.183 1.00 97.62 92 LEU A CA 1
ATOM 731 C C . LEU A 1 92 ? 1.905 11.908 6.079 1.00 97.62 92 LEU A C 1
ATOM 733 O O . LEU A 1 92 ? 2.087 11.794 7.293 1.00 97.62 92 LEU A O 1
ATOM 737 N N . PRO A 1 93 ? 1.164 12.917 5.565 1.00 97.12 93 PRO A N 1
ATOM 738 C CA . PRO A 1 93 ? 0.536 13.926 6.419 1.00 97.12 93 PRO A CA 1
ATOM 739 C C . PRO A 1 93 ? -0.474 13.336 7.411 1.00 97.12 93 PRO A C 1
ATOM 741 O O . PRO A 1 93 ? -0.428 13.656 8.596 1.00 97.12 93 PRO A O 1
ATOM 744 N N . TYR A 1 94 ? -1.346 12.427 6.960 1.00 98.31 94 TYR A N 1
ATOM 745 C CA . TYR A 1 94 ? -2.379 11.840 7.820 1.00 98.31 94 TYR A CA 1
ATOM 746 C C . TYR A 1 94 ? -1.800 10.828 8.815 1.00 98.31 94 TYR A C 1
ATOM 748 O O . TYR A 1 94 ? -2.229 10.746 9.970 1.00 98.31 94 TYR A O 1
ATOM 756 N N . ARG A 1 95 ? -0.750 10.098 8.419 1.00 98.50 95 ARG A N 1
ATOM 757 C CA . ARG A 1 95 ? 0.028 9.290 9.366 1.00 98.50 95 ARG A CA 1
ATOM 758 C C . ARG A 1 95 ? 0.675 10.159 10.435 1.00 98.50 95 ARG A C 1
ATOM 760 O O . ARG A 1 95 ? 0.607 9.807 11.607 1.00 98.50 95 ARG A O 1
ATOM 767 N N . ASP A 1 96 ? 1.257 11.301 10.080 1.00 98.31 96 ASP A N 1
ATOM 768 C CA . ASP A 1 96 ? 1.813 12.211 11.083 1.00 98.31 96 ASP A CA 1
ATOM 769 C C . ASP A 1 96 ? 0.731 12.764 12.022 1.00 98.31 96 ASP A C 1
ATOM 771 O O . ASP A 1 96 ? 0.897 12.748 13.248 1.00 98.31 96 ASP A O 1
ATOM 775 N N . GLU A 1 97 ? -0.411 13.184 11.472 1.00 98.38 97 GLU A N 1
ATOM 776 C CA . GLU A 1 97 ? -1.569 13.679 12.219 1.00 98.38 97 GLU A CA 1
ATOM 777 C C . GLU A 1 97 ? -2.023 12.671 13.283 1.00 98.38 97 GLU A C 1
ATOM 779 O O . GLU A 1 97 ? -2.031 12.992 14.477 1.00 98.38 97 GLU A O 1
ATOM 784 N N . THR A 1 98 ? -2.274 11.431 12.859 1.00 98.31 98 THR A N 1
ATOM 785 C CA . THR A 1 98 ? -2.785 10.325 13.689 1.00 98.31 98 THR A CA 1
ATOM 786 C C . THR A 1 98 ? -1.718 9.632 14.537 1.00 98.31 98 THR A C 1
ATOM 788 O O . THR A 1 98 ? -1.998 8.634 15.198 1.00 98.31 98 THR A O 1
ATOM 791 N N . ARG A 1 99 ? -0.480 10.139 14.543 1.00 98.06 99 ARG A N 1
ATOM 792 C CA . ARG A 1 99 ? 0.669 9.507 15.209 1.00 98.06 99 ARG A CA 1
ATOM 793 C C . ARG A 1 99 ? 0.907 8.056 14.761 1.00 98.06 99 ARG A C 1
ATOM 795 O O . ARG A 1 99 ? 1.292 7.208 15.564 1.00 98.06 99 ARG A O 1
ATOM 802 N N . ASP A 1 100 ? 0.685 7.808 13.475 1.00 97.81 100 ASP A N 1
ATOM 803 C CA . ASP A 1 100 ? 0.802 6.531 12.764 1.00 97.81 100 ASP A CA 1
ATOM 804 C C . ASP A 1 100 ? -0.199 5.455 13.225 1.00 97.81 100 ASP A C 1
ATOM 806 O O . ASP A 1 100 ? -0.075 4.285 12.864 1.00 97.81 100 ASP A O 1
ATOM 810 N N . GLN A 1 101 ? -1.234 5.851 13.976 1.00 98.56 101 GLN A N 1
ATOM 811 C CA . GLN A 1 101 ? -2.291 4.949 14.430 1.00 98.56 101 GLN A CA 1
ATOM 812 C C . GLN A 1 101 ? -3.106 4.385 13.256 1.00 98.56 101 GLN A C 1
ATOM 814 O O . GLN A 1 101 ? -3.425 3.195 13.252 1.00 98.56 101 GLN A O 1
ATOM 819 N N . VAL A 1 102 ? -3.347 5.190 12.213 1.00 98.62 102 VAL A N 1
ATOM 820 C CA . VAL A 1 102 ? -4.062 4.762 10.995 1.00 98.62 102 VAL A CA 1
ATOM 821 C C . VAL A 1 102 ? -3.400 3.552 10.319 1.00 98.62 102 VAL A C 1
ATOM 823 O O . VAL A 1 102 ? -4.084 2.683 9.783 1.00 98.62 102 VAL A O 1
ATOM 826 N N . THR A 1 103 ? -2.070 3.433 10.393 1.00 98.69 103 THR A N 1
ATOM 827 C CA . THR A 1 103 ? -1.323 2.296 9.831 1.00 98.69 103 THR A CA 1
ATOM 828 C C . THR A 1 103 ? -1.636 0.992 10.568 1.00 98.69 103 THR A C 1
ATOM 830 O O . THR A 1 103 ? -1.748 -0.063 9.941 1.00 98.69 103 THR A O 1
ATOM 833 N N . ILE A 1 104 ? -1.782 1.052 11.895 1.00 98.62 104 ILE A N 1
ATOM 834 C CA . ILE A 1 104 ? -2.126 -0.103 12.735 1.00 98.62 104 ILE A CA 1
ATOM 835 C C . ILE A 1 104 ? -3.586 -0.491 12.500 1.00 98.62 104 ILE A C 1
ATOM 837 O O . ILE A 1 104 ? -3.884 -1.662 12.276 1.00 98.62 104 ILE A O 1
ATOM 841 N N . GLU A 1 105 ? -4.485 0.493 12.488 1.00 98.69 105 GLU A N 1
ATOM 842 C CA . GLU A 1 105 ? -5.913 0.282 12.232 1.00 98.69 105 GLU A CA 1
ATOM 843 C C . GLU A 1 105 ? -6.161 -0.351 10.862 1.00 98.69 105 GLU A C 1
ATOM 845 O O . GLU A 1 105 ? -6.946 -1.292 10.754 1.00 98.69 105 GLU A O 1
ATOM 850 N N . ALA A 1 106 ? -5.440 0.097 9.833 1.00 98.69 106 ALA A N 1
ATOM 851 C CA . ALA A 1 106 ? -5.503 -0.500 8.508 1.00 98.69 106 ALA A CA 1
ATOM 852 C C . ALA A 1 106 ? -5.048 -1.970 8.510 1.00 98.69 106 ALA A C 1
ATOM 854 O O . ALA A 1 106 ? -5.670 -2.812 7.865 1.00 98.69 106 ALA A O 1
ATOM 855 N N . ALA A 1 107 ? -3.987 -2.309 9.250 1.00 98.56 107 ALA A N 1
ATOM 856 C CA . ALA A 1 107 ? -3.514 -3.689 9.361 1.00 98.56 107 ALA A CA 1
ATOM 857 C C . ALA A 1 107 ? -4.521 -4.596 10.093 1.00 98.56 107 ALA A C 1
ATOM 859 O O . ALA A 1 107 ? -4.781 -5.715 9.652 1.00 98.56 107 ALA A O 1
ATOM 860 N N . GLU A 1 108 ? -5.135 -4.110 11.171 1.00 98.56 108 GLU A N 1
ATOM 861 C CA . GLU A 1 108 ? -6.185 -4.838 11.894 1.00 98.56 108 GLU A CA 1
ATOM 862 C C . GLU A 1 108 ? -7.470 -4.972 11.059 1.00 98.56 108 GLU A C 1
ATOM 864 O O . GLU A 1 108 ? -8.121 -6.019 11.067 1.00 98.56 108 GLU A O 1
ATOM 869 N N . ALA A 1 109 ? -7.800 -3.968 10.243 1.00 98.62 109 ALA A N 1
ATOM 870 C CA . ALA A 1 109 ? -8.876 -4.077 9.267 1.00 98.62 109 ALA A CA 1
ATOM 871 C C . ALA A 1 109 ? -8.584 -5.167 8.228 1.00 98.62 109 ALA A C 1
ATOM 873 O O . ALA A 1 109 ? -9.481 -5.946 7.907 1.00 98.62 109 ALA A O 1
ATOM 874 N N . ILE A 1 110 ? -7.342 -5.282 7.739 1.00 98.62 110 ILE A N 1
ATOM 875 C CA . ILE A 1 110 ? -6.963 -6.371 6.824 1.00 98.62 110 ILE A CA 1
ATOM 876 C C . ILE A 1 110 ? -7.164 -7.729 7.497 1.00 98.62 110 ILE A C 1
ATOM 878 O O . ILE A 1 110 ? -7.715 -8.622 6.863 1.00 98.62 110 ILE A O 1
ATOM 882 N N . LYS A 1 111 ? -6.801 -7.901 8.775 1.00 97.88 111 LYS A N 1
ATOM 883 C CA . LYS A 1 111 ? -7.098 -9.156 9.495 1.00 97.88 111 LYS A CA 1
ATOM 884 C C . LYS A 1 111 ? -8.592 -9.452 9.551 1.00 97.88 111 LYS A C 1
ATOM 886 O O . LYS A 1 111 ? -8.993 -10.599 9.398 1.00 97.88 111 LYS A O 1
ATOM 891 N N . LYS A 1 112 ? -9.415 -8.424 9.775 1.00 98.31 112 LYS A N 1
ATOM 892 C CA . LYS A 1 112 ? -10.871 -8.565 9.877 1.00 98.31 112 LYS A CA 1
ATOM 893 C C . LYS A 1 112 ? -11.529 -8.924 8.541 1.00 98.31 112 LYS A C 1
ATOM 895 O O . LYS A 1 112 ? -12.434 -9.751 8.523 1.00 98.31 112 LYS A O 1
ATOM 900 N N . TYR A 1 113 ? -11.113 -8.282 7.450 1.00 97.94 113 TYR A N 1
ATOM 901 C CA . TYR A 1 113 ? -11.752 -8.407 6.130 1.00 97.94 113 TYR A CA 1
ATOM 902 C C . TYR A 1 113 ? -10.954 -9.268 5.134 1.00 97.94 113 TYR A C 1
ATOM 904 O O . TYR A 1 113 ? -11.384 -9.461 4.002 1.00 97.94 113 TYR A O 1
ATOM 912 N N . ASN A 1 114 ? -9.818 -9.825 5.555 1.00 97.25 114 ASN A N 1
ATOM 913 C CA . ASN A 1 114 ? -8.898 -10.716 4.832 1.00 97.25 114 ASN A CA 1
ATOM 914 C C . ASN A 1 114 ? -8.149 -10.109 3.635 1.00 97.25 114 ASN A C 1
ATOM 916 O O . ASN A 1 114 ? -7.019 -10.512 3.362 1.00 97.25 114 ASN A O 1
ATOM 920 N N . VAL A 1 115 ? -8.743 -9.158 2.910 1.00 98.06 115 VAL A N 1
ATOM 921 C CA . VAL A 1 115 ? -8.175 -8.620 1.667 1.00 98.06 115 VAL A CA 1
ATOM 922 C C . VAL A 1 115 ? -7.831 -7.143 1.823 1.00 98.06 115 VAL A C 1
ATOM 924 O O . VAL A 1 115 ? -8.691 -6.316 2.122 1.00 98.06 115 VAL A O 1
ATOM 927 N N . GLY A 1 116 ? -6.562 -6.812 1.573 1.00 98.12 116 GLY A N 1
ATOM 928 C CA . GLY A 1 116 ? -6.055 -5.443 1.551 1.00 98.12 116 GLY A CA 1
ATOM 929 C C . GLY A 1 116 ? -5.394 -5.095 0.223 1.00 98.12 116 GLY A C 1
ATOM 930 O O . GLY A 1 116 ? -4.620 -5.887 -0.314 1.00 98.12 116 GLY A O 1
ATOM 931 N N . ILE A 1 117 ? -5.653 -3.890 -0.279 1.00 98.31 117 ILE A N 1
ATOM 932 C CA . ILE A 1 117 ? -4.961 -3.310 -1.431 1.00 98.31 117 ILE A CA 1
ATOM 933 C C . ILE A 1 117 ? -4.272 -2.036 -0.968 1.00 98.31 117 ILE A C 1
ATOM 935 O O . ILE A 1 117 ? -4.899 -1.154 -0.387 1.00 98.31 117 ILE A O 1
ATOM 939 N N . LYS A 1 118 ? -2.965 -1.951 -1.213 1.00 98.62 118 LYS A N 1
ATOM 940 C CA . LYS A 1 118 ? -2.130 -0.877 -0.685 1.00 98.62 118 LYS A CA 1
ATOM 941 C C . LYS A 1 118 ? -1.394 -0.123 -1.784 1.00 98.62 118 LYS A C 1
ATOM 943 O O . LYS A 1 118 ? -0.669 -0.721 -2.578 1.00 98.62 118 LYS A O 1
ATOM 948 N N . CYS A 1 119 ? -1.508 1.199 -1.743 1.00 98.25 119 CYS A N 1
ATOM 949 C CA . CYS A 1 119 ? -0.714 2.134 -2.524 1.00 98.25 119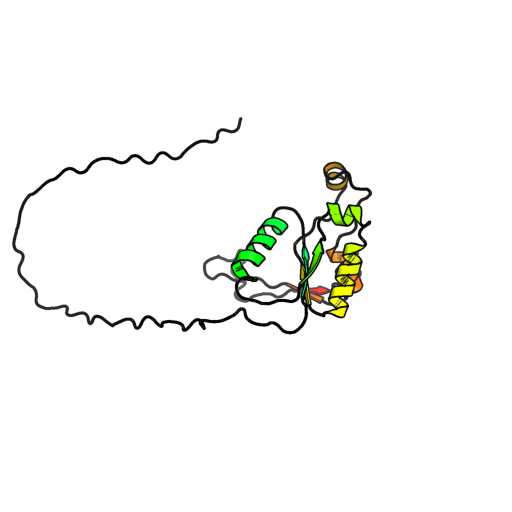 CYS A CA 1
ATOM 950 C C . CYS A 1 119 ? 0.686 2.345 -1.899 1.00 98.25 119 CYS A C 1
ATOM 952 O O . CYS A 1 119 ? 0.931 2.068 -0.714 1.00 98.25 119 CYS A O 1
ATOM 954 N N . ALA A 1 120 ? 1.659 2.789 -2.699 1.00 98.25 120 ALA A N 1
ATOM 955 C CA . ALA A 1 120 ? 3.007 3.049 -2.197 1.00 98.25 120 ALA A CA 1
ATOM 956 C C . ALA A 1 120 ? 3.015 4.269 -1.260 1.00 98.25 120 ALA A C 1
ATOM 958 O O . ALA A 1 120 ? 2.307 5.246 -1.476 1.00 98.25 120 ALA A O 1
ATOM 959 N N . THR A 1 121 ? 3.818 4.186 -0.201 1.00 98.25 121 THR A N 1
ATOM 960 C CA . THR A 1 121 ? 3.861 5.172 0.890 1.00 98.25 121 THR A CA 1
ATOM 961 C C . THR A 1 121 ? 5.302 5.562 1.179 1.00 98.25 121 THR A C 1
ATOM 963 O O . THR A 1 121 ? 6.178 4.687 1.192 1.00 98.25 121 THR A O 1
ATOM 966 N N . ILE A 1 122 ? 5.536 6.827 1.508 1.00 97.69 122 ILE A N 1
ATOM 967 C CA . ILE A 1 122 ? 6.840 7.336 1.930 1.00 97.69 122 ILE A CA 1
ATOM 968 C C . ILE A 1 122 ? 7.244 6.670 3.251 1.00 97.69 122 ILE A C 1
ATOM 970 O O . ILE A 1 122 ? 6.458 6.558 4.190 1.00 97.69 122 ILE A O 1
ATOM 974 N N . THR A 1 123 ? 8.494 6.228 3.357 1.00 97.81 123 THR A N 1
ATOM 975 C CA . THR A 1 123 ? 9.126 5.977 4.661 1.00 97.81 123 THR A CA 1
ATOM 976 C C . THR A 1 123 ? 10.059 7.161 4.905 1.00 97.81 123 THR A C 1
ATOM 978 O O . THR A 1 123 ? 11.019 7.287 4.148 1.00 97.81 123 THR A O 1
ATOM 981 N N . PRO A 1 124 ? 9.732 8.084 5.829 1.00 96.31 124 PRO A N 1
ATOM 982 C CA . PRO A 1 124 ? 10.460 9.341 5.936 1.00 96.31 124 PRO A CA 1
ATOM 983 C C . PRO A 1 124 ? 11.873 9.117 6.482 1.00 96.31 124 PRO A C 1
ATOM 985 O O . PRO A 1 124 ? 12.050 8.386 7.452 1.00 96.31 124 PRO A O 1
ATOM 988 N N . ASP A 1 125 ? 12.846 9.783 5.870 1.00 95.88 125 ASP A N 1
ATOM 989 C CA . ASP A 1 125 ? 14.202 9.991 6.382 1.00 95.88 125 ASP A CA 1
ATOM 990 C C . ASP A 1 125 ? 14.327 11.413 6.973 1.00 95.88 125 ASP A C 1
ATOM 992 O O . ASP A 1 125 ? 13.340 12.149 7.082 1.00 95.88 125 ASP A O 1
ATOM 996 N N . GLU A 1 126 ? 15.530 11.838 7.361 1.00 96.44 126 GLU A N 1
ATOM 997 C CA . GLU A 1 126 ? 15.765 13.170 7.928 1.00 96.44 126 GLU A CA 1
ATOM 998 C C . GLU A 1 126 ? 15.395 14.301 6.959 1.00 96.44 126 GLU A C 1
ATOM 1000 O O . GLU A 1 126 ? 14.968 15.375 7.395 1.00 96.44 126 GLU A O 1
ATOM 1005 N N . ALA A 1 127 ? 15.551 14.081 5.651 1.00 96.50 127 ALA A N 1
ATOM 1006 C CA . ALA A 1 127 ? 15.191 15.063 4.637 1.00 96.50 127 ALA A CA 1
ATOM 1007 C C . ALA A 1 127 ? 13.668 15.203 4.540 1.00 96.50 127 ALA A C 1
ATOM 1009 O O . ALA A 1 127 ? 13.155 16.322 4.573 1.00 96.50 127 ALA A O 1
ATOM 1010 N N . ARG A 1 128 ? 12.935 14.084 4.522 1.00 94.62 128 ARG A N 1
ATOM 1011 C CA . ARG A 1 128 ? 11.467 14.079 4.496 1.00 94.62 128 ARG A CA 1
ATOM 1012 C C . ARG A 1 128 ? 10.855 14.616 5.786 1.00 94.62 128 ARG A C 1
ATOM 1014 O O . ARG A 1 128 ? 9.839 15.302 5.717 1.00 94.62 128 ARG A O 1
ATOM 1021 N N . VAL A 1 129 ? 11.4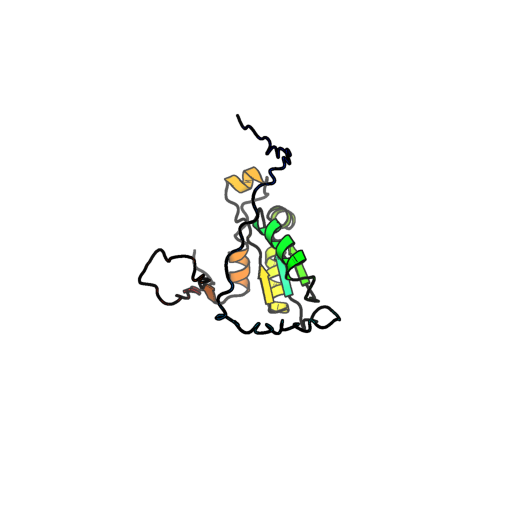83 14.393 6.945 1.00 95.56 129 VAL A N 1
ATOM 1022 C CA . VAL A 1 129 ? 11.069 15.036 8.208 1.00 95.56 129 VAL A CA 1
ATOM 1023 C C . VAL A 1 129 ? 11.114 16.560 8.086 1.00 95.56 129 VAL A C 1
ATOM 1025 O O . VAL A 1 129 ? 10.174 17.225 8.514 1.00 95.56 129 VAL A O 1
ATOM 1028 N N . LYS A 1 130 ? 12.164 17.116 7.467 1.00 96.25 130 LYS A N 1
ATOM 1029 C CA . LYS A 1 130 ? 12.285 18.566 7.243 1.00 96.25 130 LYS A CA 1
ATOM 1030 C C . LYS A 1 130 ? 11.311 19.077 6.184 1.00 96.25 130 LYS A C 1
ATOM 1032 O O . LYS A 1 130 ? 10.683 20.107 6.400 1.00 96.25 130 LYS A O 1
ATOM 1037 N N . GLU A 1 131 ? 11.180 18.369 5.065 1.00 94.00 131 GLU A N 1
ATOM 1038 C CA . GLU A 1 131 ? 10.297 18.750 3.956 1.00 94.00 131 GLU A CA 1
ATOM 1039 C C . GLU A 1 131 ? 8.829 18.830 4.392 1.00 94.00 131 GLU A C 1
ATOM 1041 O O . GLU A 1 131 ? 8.151 19.812 4.100 1.00 94.00 131 GLU A O 1
ATOM 1046 N N . PHE A 1 132 ? 8.358 17.825 5.135 1.00 94.62 132 PHE A N 1
ATOM 1047 C CA . PHE A 1 132 ? 6.962 17.718 5.564 1.00 94.62 132 PHE A CA 1
ATOM 1048 C C . PHE A 1 132 ? 6.707 18.236 6.986 1.00 94.62 132 PHE A C 1
ATOM 1050 O O . PHE A 1 132 ? 5.573 18.170 7.449 1.00 94.62 132 PHE A O 1
ATOM 1057 N N . GLN A 1 133 ? 7.734 18.746 7.679 1.00 96.88 133 GLN A N 1
ATOM 1058 C CA . GLN A 1 133 ? 7.645 19.247 9.061 1.00 96.88 133 GLN A CA 1
ATOM 1059 C C . GLN A 1 133 ? 7.030 18.217 10.027 1.00 96.88 133 GLN A C 1
ATOM 1061 O O . GLN A 1 133 ? 6.157 18.526 10.836 1.00 96.88 133 GLN A O 1
ATOM 1066 N N . LEU A 1 134 ? 7.485 16.966 9.921 1.00 96.69 134 LEU A N 1
ATOM 1067 C CA . LEU A 1 134 ? 6.922 15.840 10.669 1.00 96.69 134 LEU A CA 1
ATOM 1068 C C . LEU A 1 134 ? 7.251 15.923 12.163 1.00 96.69 134 LEU A C 1
ATOM 1070 O O . LEU A 1 134 ? 8.346 16.334 12.551 1.00 96.69 134 LEU A O 1
ATOM 1074 N N . LYS A 1 135 ? 6.353 15.402 13.006 1.00 96.88 135 LYS A N 1
ATOM 1075 C CA . LYS A 1 135 ? 6.567 15.266 14.458 1.00 96.88 135 LYS A CA 1
ATOM 1076 C C . LYS A 1 135 ? 7.762 14.373 14.779 1.00 96.88 135 LYS A C 1
ATOM 1078 O O . LYS A 1 135 ? 8.449 14.598 15.772 1.00 96.88 135 LYS A O 1
ATOM 1083 N N . LYS A 1 136 ? 7.974 13.322 13.979 1.00 96.19 136 LYS A N 1
ATOM 1084 C CA . LYS A 1 136 ? 9.136 12.428 14.059 1.00 96.19 136 LYS A CA 1
ATOM 1085 C C . LYS A 1 136 ? 9.322 11.621 12.777 1.00 96.19 136 LYS A C 1
ATOM 1087 O O . LYS A 1 136 ? 8.469 11.600 11.895 1.00 96.19 136 LYS A O 1
ATOM 1092 N N . MET A 1 137 ? 10.431 10.892 12.720 1.00 96.94 137 MET A N 1
ATOM 1093 C CA . MET A 1 137 ? 10.689 9.886 11.696 1.00 96.94 137 MET A CA 1
ATOM 1094 C C . MET A 1 137 ? 9.804 8.650 11.941 1.00 96.94 137 MET A C 1
ATOM 1096 O O . MET A 1 137 ? 10.095 7.807 12.793 1.00 96.94 137 MET A O 1
ATOM 1100 N N . TRP A 1 138 ? 8.666 8.579 11.249 1.00 97.69 138 TRP A N 1
ATOM 1101 C CA . TRP A 1 138 ? 7.737 7.449 11.335 1.00 97.69 138 TRP A CA 1
ATOM 1102 C C . TRP A 1 138 ? 8.320 6.181 10.708 1.00 97.69 138 TRP A C 1
ATOM 1104 O O . TRP A 1 138 ? 9.055 6.237 9.723 1.00 97.69 138 TRP A O 1
ATOM 1114 N N . ARG A 1 139 ? 7.958 5.017 11.261 1.00 96.50 139 ARG A N 1
ATOM 1115 C CA . ARG A 1 139 ? 8.377 3.720 10.713 1.00 96.50 139 ARG A CA 1
ATOM 1116 C C . ARG A 1 139 ? 7.726 3.475 9.350 1.00 96.50 139 ARG A C 1
ATOM 1118 O O . ARG A 1 139 ? 6.737 4.106 8.981 1.00 96.50 139 ARG A O 1
ATOM 1125 N N . SER A 1 140 ? 8.284 2.530 8.592 1.00 96.94 140 SER A N 1
ATOM 1126 C CA . SER A 1 140 ? 7.705 2.141 7.307 1.00 96.94 140 SER A CA 1
ATOM 1127 C C . SER A 1 140 ? 6.327 1.503 7.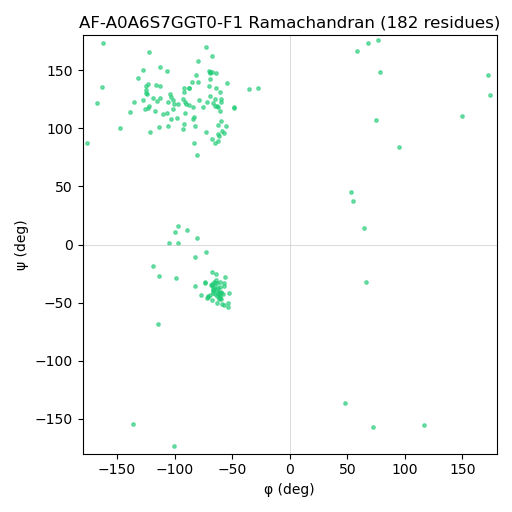509 1.00 96.94 140 SER A C 1
ATOM 1129 O O . SER A 1 140 ? 6.256 0.466 8.180 1.00 96.94 140 SER A O 1
ATOM 1131 N N . PRO A 1 141 ? 5.258 2.002 6.857 1.00 98.00 141 PRO A N 1
ATOM 1132 C CA . PRO A 1 141 ? 3.942 1.369 6.929 1.00 98.00 141 PRO A CA 1
ATOM 1133 C C . PRO A 1 141 ? 3.967 -0.089 6.481 1.00 98.00 141 PRO A C 1
ATOM 1135 O O . PRO A 1 141 ? 3.303 -0.941 7.061 1.00 98.00 141 PRO A O 1
ATOM 1138 N N . ASN A 1 142 ? 4.794 -0.403 5.478 1.00 97.12 142 ASN A N 1
ATOM 1139 C CA . ASN A 1 142 ? 4.952 -1.771 4.993 1.00 97.12 142 ASN A CA 1
ATOM 1140 C C . ASN A 1 142 ? 5.523 -2.697 6.076 1.00 97.12 142 ASN A C 1
ATOM 1142 O O . ASN A 1 142 ? 5.112 -3.848 6.156 1.00 97.12 142 ASN A O 1
ATOM 1146 N N . GLY A 1 143 ? 6.475 -2.213 6.881 1.00 95.75 143 GLY A N 1
ATOM 1147 C CA . GLY A 1 143 ? 7.047 -2.979 7.989 1.00 95.75 143 GLY A CA 1
ATOM 1148 C C . GLY A 1 143 ? 6.018 -3.204 9.093 1.00 95.75 143 GLY A C 1
ATOM 1149 O O . GLY A 1 143 ? 5.810 -4.339 9.510 1.00 95.75 143 GLY A O 1
ATOM 1150 N N . THR A 1 144 ? 5.307 -2.145 9.493 1.00 96.81 144 THR A N 1
ATOM 1151 C CA . THR A 1 144 ? 4.242 -2.216 10.505 1.00 96.81 144 THR A CA 1
ATOM 1152 C C . THR A 1 144 ? 3.153 -3.216 10.112 1.00 96.81 144 THR A C 1
ATOM 1154 O O . THR A 1 144 ? 2.864 -4.132 10.876 1.00 96.81 144 THR A O 1
ATOM 1157 N N . ILE A 1 145 ? 2.607 -3.107 8.896 1.00 97.88 145 ILE A N 1
ATOM 1158 C CA . ILE A 1 145 ? 1.546 -4.002 8.408 1.00 97.88 145 ILE A CA 1
ATOM 1159 C C . ILE A 1 145 ? 2.030 -5.456 8.362 1.00 97.88 145 ILE A C 1
ATOM 1161 O O . ILE A 1 145 ? 1.327 -6.351 8.821 1.00 97.88 145 ILE A O 1
ATOM 1165 N N . ARG A 1 146 ? 3.239 -5.714 7.849 1.00 96.75 146 ARG A N 1
ATOM 1166 C CA . ARG A 1 146 ? 3.774 -7.082 7.768 1.00 96.75 146 ARG A CA 1
ATOM 1167 C C . ARG A 1 146 ? 4.039 -7.701 9.137 1.00 96.75 146 ARG A C 1
ATOM 1169 O O . ARG A 1 146 ? 3.751 -8.876 9.314 1.00 96.75 146 ARG A O 1
ATOM 1176 N N . ASN A 1 147 ? 4.527 -6.924 10.102 1.00 95.44 147 ASN A N 1
ATOM 1177 C CA . ASN A 1 147 ? 4.724 -7.408 11.470 1.00 95.44 147 ASN A CA 1
ATOM 1178 C C . ASN A 1 147 ? 3.397 -7.776 12.146 1.00 95.44 147 ASN A C 1
ATOM 1180 O O . ASN A 1 147 ? 3.358 -8.704 12.946 1.00 95.44 147 ASN A O 1
ATOM 1184 N N . ILE A 1 148 ? 2.318 -7.063 11.813 1.00 95.94 148 ILE A N 1
ATOM 1185 C CA . ILE A 1 148 ? 0.979 -7.317 12.350 1.00 95.94 148 ILE A CA 1
ATOM 1186 C C . ILE A 1 148 ? 0.325 -8.535 11.683 1.00 95.94 148 ILE A C 1
ATOM 1188 O O . ILE A 1 148 ? -0.292 -9.341 12.379 1.00 95.94 148 ILE A O 1
ATOM 1192 N N . LEU A 1 149 ? 0.431 -8.664 10.356 1.00 95.81 149 LEU A N 1
ATOM 1193 C CA . LEU A 1 149 ? -0.208 -9.741 9.586 1.00 95.81 149 LEU A CA 1
ATOM 1194 C C . LEU A 1 149 ? 0.588 -11.054 9.593 1.00 95.81 149 LEU A C 1
ATOM 1196 O O . LEU A 1 149 ? -0.006 -12.128 9.597 1.00 95.81 149 LEU A O 1
ATOM 1200 N N . GLY A 1 150 ? 1.919 -10.974 9.588 1.00 93.69 150 GLY A N 1
ATOM 1201 C CA . GLY A 1 150 ? 2.803 -12.109 9.334 1.00 93.69 150 GLY A CA 1
ATOM 1202 C C . GLY A 1 150 ? 2.729 -12.628 7.890 1.00 93.69 150 GLY A C 1
ATOM 1203 O O . GLY A 1 150 ? 1.916 -12.187 7.077 1.00 93.69 150 GLY A O 1
ATOM 1204 N N . GLY A 1 151 ? 3.610 -13.576 7.556 1.00 93.25 151 GLY A N 1
ATOM 1205 C CA . GLY A 1 151 ? 3.547 -14.343 6.306 1.00 93.25 151 GLY A CA 1
ATOM 1206 C C . GLY A 1 151 ? 4.725 -14.145 5.347 1.00 93.25 151 GLY A C 1
ATOM 1207 O O . GLY A 1 151 ? 5.848 -13.812 5.733 1.00 93.25 151 GLY A O 1
ATOM 1208 N N . THR A 1 152 ? 4.465 -14.397 4.065 1.00 96.62 152 THR A N 1
ATOM 1209 C CA . THR A 1 152 ? 5.461 -14.376 2.986 1.00 96.62 152 THR A CA 1
ATOM 1210 C C . THR A 1 152 ? 5.009 -13.422 1.888 1.00 96.62 152 THR A C 1
ATOM 1212 O O . THR A 1 152 ? 3.879 -13.494 1.414 1.00 96.62 152 THR A O 1
ATOM 1215 N N . VAL A 1 153 ? 5.898 -12.527 1.456 1.00 97.12 153 VAL A N 1
ATOM 1216 C CA . VAL A 1 153 ? 5.658 -11.650 0.305 1.00 97.12 153 VAL A CA 1
ATOM 1217 C C . VAL A 1 153 ? 6.181 -12.337 -0.946 1.00 97.12 153 VAL A C 1
ATOM 1219 O O . VAL A 1 153 ? 7.392 -12.485 -1.105 1.00 97.12 153 VAL A O 1
ATOM 1222 N N . PHE A 1 154 ? 5.278 -12.699 -1.850 1.00 98.19 154 PHE A N 1
ATOM 1223 C CA . PHE A 1 154 ? 5.632 -13.189 -3.177 1.00 98.19 154 PHE A CA 1
ATOM 1224 C C . PHE A 1 154 ? 5.782 -12.020 -4.153 1.00 98.19 154 PHE A C 1
ATOM 1226 O O . PHE A 1 154 ? 4.970 -11.095 -4.168 1.00 98.19 154 PHE A O 1
ATOM 1233 N N . ARG A 1 155 ? 6.847 -12.042 -4.954 1.00 98.00 155 ARG A N 1
ATOM 1234 C CA . ARG A 1 155 ? 7.089 -11.077 -6.031 1.00 98.00 155 ARG A CA 1
ATOM 1235 C C . ARG A 1 155 ? 7.353 -11.821 -7.321 1.00 98.00 155 ARG A C 1
ATOM 1237 O O . ARG A 1 155 ? 8.287 -12.617 -7.379 1.00 98.00 155 ARG A O 1
ATOM 1244 N N . GLU A 1 156 ? 6.571 -11.511 -8.342 1.00 97.75 156 GLU A N 1
ATOM 1245 C CA . GLU A 1 156 ? 6.724 -12.057 -9.684 1.00 97.75 156 GLU A CA 1
ATOM 1246 C C . GLU A 1 156 ? 6.793 -10.932 -10.728 1.00 97.75 156 GLU A C 1
ATOM 1248 O O . GLU A 1 156 ? 6.235 -9.851 -10.513 1.00 97.75 156 GLU A O 1
ATOM 1253 N N . PRO A 1 157 ? 7.496 -11.143 -11.851 1.00 97.25 157 PRO A N 1
ATOM 1254 C CA . PRO A 1 157 ? 7.539 -10.174 -12.935 1.00 97.25 157 PRO A CA 1
ATOM 1255 C C . PRO A 1 157 ? 6.281 -10.247 -13.813 1.00 97.25 157 PRO A C 1
ATOM 1257 O O . PRO A 1 157 ? 5.849 -11.327 -14.211 1.00 97.25 157 PRO A O 1
ATOM 1260 N N . ILE A 1 158 ? 5.762 -9.088 -14.227 1.00 97.12 158 ILE A N 1
ATOM 1261 C CA . ILE A 1 158 ? 4.773 -8.997 -15.311 1.00 97.12 158 ILE A CA 1
ATOM 1262 C C . ILE A 1 158 ? 5.533 -9.011 -16.646 1.00 97.12 158 ILE A C 1
ATOM 1264 O O . ILE A 1 158 ? 6.238 -8.057 -16.977 1.00 97.12 158 ILE A O 1
ATOM 1268 N N . ILE A 1 159 ? 5.425 -10.107 -17.403 1.00 94.94 159 ILE A N 1
ATOM 1269 C CA . ILE A 1 159 ? 6.192 -10.314 -18.641 1.00 94.94 159 ILE A CA 1
ATOM 1270 C C . ILE A 1 159 ? 5.435 -9.779 -19.862 1.00 94.94 159 ILE A C 1
ATOM 1272 O O . ILE A 1 159 ? 4.366 -10.271 -20.219 1.00 94.94 159 ILE A O 1
ATOM 1276 N N . CYS A 1 160 ? 6.050 -8.831 -20.569 1.00 96.38 160 CYS A N 1
ATOM 1277 C CA . CYS A 1 160 ? 5.562 -8.305 -21.842 1.00 96.38 160 CYS A CA 1
ATOM 1278 C C . CYS A 1 160 ? 6.421 -8.840 -22.994 1.00 96.38 160 CYS A C 1
ATOM 1280 O O . CYS A 1 160 ? 7.620 -8.585 -23.029 1.00 96.38 160 CYS A O 1
ATOM 1282 N N . LYS A 1 161 ? 5.815 -9.521 -23.979 1.00 93.94 161 LYS A N 1
ATOM 1283 C CA . LYS A 1 161 ? 6.539 -10.100 -25.137 1.00 93.94 161 LYS A CA 1
ATOM 1284 C C . LYS A 1 161 ? 7.360 -9.074 -25.931 1.00 93.94 161 LYS A C 1
ATOM 1286 O O . LYS A 1 161 ? 8.342 -9.439 -26.562 1.00 93.94 161 LYS A O 1
ATOM 1291 N N . SER A 1 162 ? 6.937 -7.811 -25.918 1.00 96.94 162 SER A N 1
ATOM 1292 C CA . SER A 1 162 ? 7.586 -6.702 -26.620 1.00 96.94 162 SER A CA 1
ATOM 1293 C C . SER A 1 162 ? 8.777 -6.096 -25.873 1.00 96.94 162 SER A C 1
ATOM 1295 O O . SER A 1 162 ? 9.490 -5.285 -26.456 1.00 96.94 162 SER A O 1
ATOM 1297 N N . ILE A 1 163 ? 8.992 -6.450 -24.602 1.00 96.19 163 ILE A N 1
ATOM 1298 C CA . ILE A 1 163 ? 10.056 -5.879 -23.774 1.00 96.19 163 ILE A CA 1
ATOM 1299 C C . ILE A 1 163 ? 11.167 -6.926 -23.603 1.00 96.19 163 ILE A C 1
ATOM 1301 O O . ILE A 1 163 ? 10.929 -7.961 -22.973 1.00 96.19 163 ILE A O 1
ATOM 1305 N N . PRO A 1 164 ? 12.377 -6.701 -24.154 1.00 95.31 164 PRO A N 1
ATOM 1306 C CA . PRO A 1 164 ? 13.484 -7.637 -24.001 1.00 95.31 164 PRO A CA 1
ATOM 1307 C C . PRO A 1 164 ? 13.975 -7.686 -22.548 1.00 95.31 164 PRO A C 1
ATOM 1309 O O . PRO A 1 164 ? 13.942 -6.695 -21.818 1.00 95.31 164 PRO A O 1
ATOM 1312 N N . ARG A 1 165 ? 14.455 -8.859 -22.128 1.00 95.56 165 ARG A N 1
ATOM 1313 C CA . ARG A 1 165 ? 14.991 -9.090 -20.780 1.00 95.56 165 ARG A CA 1
ATOM 1314 C C . ARG A 1 165 ? 16.464 -8.692 -20.718 1.00 95.56 165 ARG A C 1
ATOM 1316 O O . ARG A 1 165 ? 17.218 -9.011 -21.630 1.00 95.56 165 ARG A O 1
ATOM 1323 N N . LEU A 1 166 ? 16.876 -8.066 -19.612 1.00 96.38 166 LEU A N 1
ATOM 1324 C CA . LEU A 1 166 ? 18.283 -7.711 -19.369 1.00 96.38 166 LEU A CA 1
ATOM 1325 C C . LEU A 1 166 ? 19.184 -8.940 -19.205 1.00 96.38 166 LEU A C 1
ATOM 1327 O O . LEU A 1 166 ? 20.348 -8.897 -19.583 1.00 96.38 166 LEU A O 1
ATOM 1331 N N . VAL A 1 167 ? 18.641 -10.030 -18.654 1.00 97.12 167 VAL A N 1
ATOM 1332 C CA . VAL A 1 167 ? 19.322 -11.324 -18.543 1.00 97.12 167 VAL A CA 1
ATOM 1333 C C . VAL A 1 167 ? 18.713 -12.264 -19.588 1.00 97.12 167 VAL A C 1
ATOM 1335 O O . VAL A 1 167 ? 17.603 -12.760 -19.375 1.00 97.12 167 VAL A O 1
ATOM 1338 N N . PRO A 1 168 ? 19.385 -12.509 -20.730 1.00 93.69 168 PRO A N 1
ATOM 1339 C CA . PRO A 1 168 ? 18.773 -13.210 -21.861 1.00 93.69 168 PRO A CA 1
ATOM 1340 C C . PRO A 1 168 ? 18.359 -14.652 -21.552 1.00 93.69 168 PRO A C 1
ATOM 1342 O O . PRO A 1 168 ? 17.341 -15.112 -22.061 1.00 93.69 168 PRO A O 1
ATOM 1345 N N . GLY A 1 169 ? 19.105 -15.340 -20.681 1.00 96.75 169 GLY A N 1
ATOM 1346 C CA . GLY A 1 169 ? 18.829 -16.728 -20.291 1.00 96.75 169 GLY A CA 1
ATOM 1347 C C . GLY A 1 169 ? 17.612 -16.914 -19.379 1.00 96.75 169 GLY A C 1
ATOM 1348 O O . GLY A 1 169 ? 17.225 -18.043 -19.092 1.00 96.75 169 GLY A O 1
ATOM 1349 N N . TRP A 1 170 ? 16.985 -15.836 -18.900 1.00 96.88 170 TRP A N 1
ATOM 1350 C CA . TRP A 1 170 ? 15.772 -15.932 -18.085 1.00 96.88 170 TRP A CA 1
ATOM 1351 C C . TRP A 1 170 ? 14.539 -16.146 -18.954 1.00 96.88 170 TRP A C 1
ATOM 1353 O O . TRP A 1 170 ? 13.749 -15.239 -19.194 1.00 96.88 170 TRP A O 1
ATOM 1363 N N . GLU A 1 171 ? 14.362 -17.370 -19.435 1.00 93.81 171 GLU A N 1
ATOM 1364 C CA . GLU A 1 171 ? 13.253 -17.713 -20.326 1.00 93.81 171 GLU A CA 1
ATOM 1365 C C . GLU A 1 171 ? 11.902 -17.784 -19.606 1.00 93.81 171 GLU A C 1
ATOM 1367 O O . GLU A 1 171 ? 10.875 -17.424 -20.190 1.00 93.81 171 GLU A O 1
ATOM 1372 N N . LYS A 1 172 ? 11.916 -18.188 -18.331 1.00 95.25 172 LYS A N 1
ATOM 1373 C CA . LYS A 1 172 ? 10.745 -18.370 -17.462 1.00 95.25 172 LYS A CA 1
ATOM 1374 C C . LYS A 1 172 ? 10.733 -17.332 -16.328 1.00 95.25 172 LYS A C 1
ATOM 1376 O O . LYS A 1 172 ? 11.802 -16.851 -15.949 1.00 95.25 172 LYS A O 1
ATOM 1381 N N . PRO A 1 173 ? 9.554 -16.969 -15.786 1.00 96.25 173 PRO A N 1
ATOM 1382 C CA . PRO A 1 173 ? 9.473 -16.068 -14.641 1.00 96.25 173 PRO A CA 1
ATOM 1383 C C . PRO A 1 173 ? 10.115 -16.699 -13.400 1.00 96.25 173 PRO A C 1
ATOM 1385 O O . PRO A 1 173 ? 10.053 -17.911 -13.198 1.00 96.25 173 PRO A O 1
ATOM 1388 N N . ILE A 1 174 ? 10.706 -15.852 -12.560 1.00 97.75 174 ILE A N 1
ATOM 1389 C CA . ILE A 1 174 ? 11.254 -16.226 -11.255 1.00 97.75 174 ILE A CA 1
ATOM 1390 C C . ILE A 1 174 ? 10.394 -15.542 -10.195 1.00 97.75 174 ILE A C 1
ATOM 1392 O O . ILE A 1 174 ? 10.215 -14.325 -10.243 1.00 97.75 174 ILE A O 1
ATOM 1396 N N . VAL A 1 175 ? 9.874 -16.324 -9.248 1.00 98.31 175 VAL A N 1
ATOM 1397 C CA . VAL A 1 175 ? 9.078 -15.819 -8.124 1.00 98.31 175 VAL A CA 1
ATOM 1398 C C . VAL A 1 175 ? 9.942 -15.806 -6.871 1.00 98.31 175 VAL A C 1
ATOM 1400 O O . VAL A 1 175 ? 10.534 -16.820 -6.506 1.00 98.31 175 VAL A O 1
ATOM 1403 N N . ILE A 1 176 ? 10.007 -14.658 -6.202 1.00 98.31 176 ILE A N 1
ATOM 1404 C CA . ILE A 1 176 ? 10.743 -14.499 -4.946 1.00 98.31 176 ILE A CA 1
ATOM 1405 C C . ILE A 1 176 ? 9.743 -14.533 -3.795 1.00 98.31 176 ILE A C 1
ATOM 1407 O O . ILE A 1 176 ? 8.905 -13.640 -3.687 1.00 98.31 176 ILE A O 1
ATOM 1411 N N . GLY A 1 177 ? 9.855 -15.537 -2.925 1.00 97.69 177 GLY A N 1
ATOM 1412 C CA . GLY A 1 177 ? 9.163 -15.582 -1.638 1.00 97.69 177 GLY A CA 1
ATOM 1413 C C . GLY A 1 177 ? 10.037 -14.971 -0.548 1.00 97.69 177 GLY A C 1
ATOM 1414 O O . GLY A 1 177 ? 10.995 -15.590 -0.098 1.00 97.69 177 GLY A O 1
ATOM 1415 N N . ARG A 1 178 ? 9.727 -13.745 -0.124 1.00 96.44 178 ARG A N 1
ATOM 1416 C CA . ARG A 1 178 ? 10.424 -13.070 0.976 1.00 96.44 178 ARG A CA 1
ATOM 1417 C C . ARG A 1 178 ? 9.694 -13.333 2.291 1.00 96.44 178 ARG A C 1
ATOM 1419 O O . ARG A 1 178 ? 8.518 -12.990 2.407 1.00 96.44 178 ARG A O 1
ATOM 1426 N N . HIS A 1 179 ? 10.398 -13.843 3.299 1.00 94.06 179 HIS A N 1
ATOM 1427 C CA . HIS A 1 179 ? 9.891 -13.879 4.672 1.00 94.06 179 HIS A CA 1
ATOM 1428 C C . HIS A 1 179 ? 9.601 -12.450 5.162 1.00 94.06 179 HIS A C 1
ATOM 1430 O O . HIS A 1 179 ? 10.457 -11.568 5.073 1.00 94.06 179 HIS A O 1
ATOM 1436 N N . ALA A 1 180 ? 8.362 -12.193 5.580 1.00 89.19 180 ALA A N 1
ATOM 1437 C CA . ALA A 1 180 ? 7.868 -10.843 5.831 1.00 89.19 180 ALA A CA 1
ATOM 1438 C C . ALA A 1 180 ? 7.874 -10.454 7.316 1.00 89.19 180 ALA A C 1
ATOM 1440 O O . ALA A 1 180 ? 7.297 -9.429 7.656 1.00 89.19 180 ALA A O 1
ATOM 1441 N N . PHE A 1 181 ? 8.497 -11.246 8.187 1.00 87.06 181 PHE A N 1
ATOM 1442 C CA . PHE A 1 181 ? 8.462 -11.049 9.631 1.00 87.06 181 PHE A CA 1
ATOM 1443 C C . PHE A 1 181 ? 9.874 -10.962 10.214 1.00 87.06 181 PHE A C 1
ATOM 1445 O O . PHE A 1 181 ? 10.729 -11.780 9.878 1.00 87.06 181 PHE A O 1
ATOM 1452 N N . GLY A 1 182 ? 10.083 -10.006 11.121 1.00 81.06 182 GLY A N 1
ATOM 1453 C CA . GLY A 1 182 ? 11.359 -9.828 11.812 1.00 81.06 182 GLY A CA 1
ATOM 1454 C C . GLY A 1 182 ? 12.475 -9.259 10.931 1.00 81.06 182 GLY A C 1
ATOM 1455 O O . GLY A 1 182 ? 12.207 -8.605 9.921 1.00 81.06 182 GLY A O 1
ATOM 1456 N N . ASP A 1 183 ? 13.710 -9.524 11.362 1.00 74.38 183 ASP A N 1
ATOM 1457 C CA . ASP A 1 183 ? 14.978 -8.995 10.839 1.00 74.38 183 ASP A CA 1
ATOM 1458 C C . ASP A 1 183 ? 15.101 -7.450 10.872 1.00 74.38 183 ASP A C 1
ATOM 1460 O O . ASP A 1 183 ? 14.142 -6.740 11.190 1.00 74.38 183 ASP A O 1
ATOM 1464 N N . GLN A 1 184 ? 16.325 -6.935 10.673 1.00 53.00 184 GLN A N 1
ATOM 1465 C CA . GLN A 1 184 ? 16.667 -5.500 10.748 1.00 53.00 184 GLN A CA 1
ATOM 1466 C C . GLN A 1 184 ? 16.254 -4.716 9.496 1.00 53.00 184 GLN A C 1
ATOM 1468 O O . GLN A 1 184 ? 16.437 -5.233 8.369 1.00 53.00 184 GLN A O 1
#

Secondary structure (DSSP, 8-state):
--------PPP----------------------------------SS-PEEEEEEEEEEE--HHHHHHHHHHIIIIITTTEEEEEEEEE--HHHHHHTTTHHHHHHHHHHHHHS-EEE-------HHHHHHHT-SS-PPPHHHHHHHHH-SEEEE-----TTS--SSTT--S---EEEE-SS--

Organism: Paramuricea clavata (NCBI:txid317549)

Mean predicted aligned error: 13.27 Å

Radius of gyration: 28.19 Å; Cα contacts (8 Å, |Δi|>4): 199; chains: 1; bounding box: 46×48×85 Å

Sequence (184 aa):
MAAIQRFGFQKTLVKSALRGLKTRTTSPYVLSSLSTQSLHKRNYSDGGKIKVDGSVVELDGDEMTRIIWEKIKEKLILPYLDLDIKYYDLGLPYRDETRDQVTIEAAEAIKKYNVGIKCATITPDEARVKEFQLKKMWRSPNGTIRNILGGTVFREPIICKSIPRLVPGWEKPIVIGRHAFGDQ

Solvent-accessible surface area (backbone atoms only — not comparable to full-atom values): 11986 Å² total; per-residue (Å²): 143,83,87,86,84,81,91,80,88,84,90,84,82,94,77,90,80,92,80,80,93,74,91,75,85,88,77,94,82,80,86,74,78,81,74,78,74,76,73,78,75,73,81,69,72,91,68,81,52,47,80,51,87,71,48,39,30,38,33,42,23,30,76,72,48,33,60,51,49,53,53,43,40,64,74,71,38,58,74,51,41,42,72,49,72,49,77,36,65,45,21,61,71,53,23,53,71,52,72,45,46,52,48,53,53,47,38,53,46,22,69,74,48,72,38,67,50,74,48,56,58,73,58,48,47,78,65,47,27,61,76,68,67,45,92,58,74,52,74,42,57,70,57,56,32,27,61,72,70,52,58,67,47,74,45,69,74,89,84,51,95,89,57,87,63,92,57,77,87,62,82,64,88,66,73,46,74,40,82,41,57,79,85,135

InterPro domains:
  IPR004790 Isocitrate dehydrogenase NADP-dependent [PTHR11822] (49-184)
  IPR024084 Isopropylmalate dehydrogenase-like domain [PF00180] (57-184)
  IPR024084 Isopropylmalate dehydrogenase-like domain [SM01329] (55-184)

Nearest PDB structures (foldseek):
  5h3e-assembly1_A  TM=9.982E-01  e=4.467E-20  Mus musculus
  6ajc-assembly2_D  TM=9.984E-01  e=8.531E-20  Trypanosoma cruzi strain CL Brener
  2qfy-assembly1_B  TM=9.963E-01  e=7.026E-20  Saccharomyces cerevisiae
  8vhe-assembly1_B  TM=9.417E-01  e=3.111E-19  Homo sapiens
  8vhb-assembly2_C  TM=9.209E-01  e=2.562E-19  Homo sapiens

=== Feature glossary ===
The record interleaves many kinds of information about one protein. Here is each kind framed as the question it answers.

Q: What are the backbone torsion angles?
A: φ (phi) and ψ (psi) are the two rotatable backbone dihedrals per residue: φ is the C(i-1)–N–Cα–C torsion, ψ is the N–Cα–C–N(i+1) torsion, both in degrees on (−180°, 180°]. α-helical residues cluster near (−60°, −45°); β-strand residues near (−120°, +130°). A Ramachandran plot is simply a scatter of (φ, ψ) for every residue.

Q: What is the amino-acid chain?
A: This is the polypeptide sequence — one letter per residue, N-terminus first. Length ranges from a few dozen residues for small domains to over a thousand for large multi-domain proteins.

Q: How mobile is each atom in the crystal?
A: For experimental (PDB) structures, the B-factor (temperature factor) quantifies the positional spread of each atom in the crystal — a combination of thermal vibration and static disorder — in units of Å². High B-factors mark flexible loops or poorly resolved regions; low B-factors mark the rigid, well-ordered core.

Q: Are the domains correctly placed relative to each other?
A: Predicted Aligned Error (PAE) is an AlphaFold confidence matrix: entry (i, j) is the expected error in the position of residue j, in ångströms, when the prediction is superimposed on the true structure at residue i. Low PAE within a block of residues means that block is internally rigid and well-predicted; high PAE between two blocks means their relative placement is uncertain even if each block individually is confident.

Q: How confident is the AlphaFold model at each residue?
A: pLDDT is the predicted lDDT-Cα score: AlphaFold's confidence that the local environment of each residue (all inter-atomic distances within 15 Å) is correctly placed. It is a per-residue number between 0 and 100, with higher meaning more reliable.

Q: What family and function is it annotated with?
A: Functional annotations link the protein to curated databases. InterPro entries identify conserved domains and families by matching the sequence against member-database signatures (Pfam, PROSITE, CDD, …). Gene Ontology (GO) terms describe molecular function, biological process, and cellular component in a controlled vocabulary. CATH places the structure in a hierarchical fold classification (Class/Architecture/Topology/Homologous-superfamily). The organism is the source species.

Q: How big and how compact is the whole molecule?
A: Three whole-structure scalars: the radius of gyration (RMS distance of Cα from centroid, in Å), the count of Cα–Cα contacts (pairs closer than 8 Å and separated by more than four residues in sequence — i.e. tertiary, not local, contacts), and the bounding-box dimensions. Together they distinguish compact globular folds from extended fibres or disordered chains.

Q: What known structures does this most resemble?
A: The Foldseek neighbor list gives the closest experimentally determined structures in the PDB, ranked by structural alignment. TM-score near 1 means near-identical fold; near 0.3 means only rough topology match. This is how one finds what a novel AlphaFold prediction most resembles in the solved-structure universe.

Q: Which residues are buried vs exposed?
A: SASA measures how much of the protein is reachable by solvent. It is computed by rolling a water-sized probe over the atomic surface and summing the exposed area (Å²). Per-residue SASA distinguishes core (buried, low SASA) from surface (exposed, high SASA) residues; total SASA is a whole-molecule size measure.

Q: Which residues are in helices, strands, or loops?
A: Eight-state secondary structure (DSSP): H is the canonical α-helix, G the tighter 3₁₀-helix, I the wider π-helix; E/B are β-structure, T and S are turns and bends, and '-' is everything else. DSSP derives these from the pattern of main-chain N–H···O=C hydrogen bonds, not from the sequence.

Q: Where is each backbone atom in 3D?
A: Structure coordinates are given as an mmCIF _atom_site loop: one row per atom with element, residue name, chain id, sequence number, and x/y/z position in Å. Only the four main-chain atoms per residue are included here; side chains are omitted to keep the record compact.

Q: What if only a Cα trace is available?
A: Three-state secondary structure (P-SEA) collapses the eight DSSP classes into helix (a), strand (b), and coil (c). P-SEA assigns these from Cα geometry alone — distances and angles — without requiring backbone oxygens, so it works on any Cα trace.

Q: What do the rendered images show?
A: The six renders are orthographic views along the three Cartesian axes in both directions. Representation (cartoon, sticks, or surface) and color scheme (sequence-rainbow or by-chain) vary across proteins so the training set covers all the common visualization conventions.

Q: What does the local fold look like, residue by residue?
A: Foldseek's 3Di representation compresses backbone geometry into a per-residue letter drawn from a learned twenty-state alphabet. It captures the tertiary interaction pattern around each residue — which residues are packed against it in space, regardless of where they are in sequence.

Q: What do the diagnostic plots show?
A: The contact map is a binary N×N matrix image: pixel (i, j) is dark where Cα_i and Cα_j are within 8 Å and |i−j|>4. Because the |i−j|>4 filter removes local helical contacts, off-diagonal stripes parallel to the main diagonal indicate parallel β-sheets; stripes perpendicular to it indicate antiparallel β-sheets. The Ramachandran plot scatters every residue's (φ, ψ) pair against the sterically allowed regions. The PAE heatmap renders the predicted-aligned-error matrix.